Protein AF-A0A4E0R3D8-F1 (afdb_monomer)

Secondary structure (DSSP, 8-state):
-------------EEEEEEEE-EE--EEEEEEEETTEEEEEEEE-TT---EEEEEEEESS--GGGEEEEEEETTTTT-GGGEEEEEEEETTTTEEEEEEEESS----GGGSEEEEEEEEETTEEEEEEEEEEEEEEEESS-EEEEEE-TT--EEEE--EEEESPP-SPPEEEETTEEEEE-TTSBEE-TT-S-GGGEEEE-SSSTT-EEEESS--GGG-EEEEEEEEETTEEEEEEEEEEE--GGGGHHHHHHHHHHHHHHHHHHHHS-------S-----PPP-

Foldseek 3Di:
DDDPDDPPPPPFPFPAFPDKDAWEFDWDWDWDDDPHDIFIATDTDFVDWTKIKTKTATDDDPVVQKDKDKDFQCCVVCVVQWDKDWDDDPVRRMIMMMIIRNGDDQDQSVWFKMWIFIGGNNDGDDIDIYTYWYFKGFPAQEAEAEAAFQQKDKDFRRIRGPPAFDDDWWKDWQNFTFDADPVQQTDGPPDPPSRQWGQCDDPHHRGMIMGGGDDQVSQTKMKIKTHDPVGIGMGIYGYGYDHPVVVCVVVVVVVVVVVVVVCCVVVPPPPPDDDDDDDDDDDDD

Nearest PDB structures (foldseek):
  2wv3-assembly1_A  TM=6.247E-01  e=3.001E-09  Rattus norvegicus
  2ill-assembly1_A  TM=6.589E-01  e=1.155E-07  Homo sapiens
  1fhg-assembly1_A  TM=8.495E-01  e=1.124E-05  Meleagris gallopavo
  6ikm-assembly10_j  TM=3.845E-01  e=1.289E-07  Homo sapiens
  5vl3-assembly3_S  TM=4.555E-01  e=2.877E-06  Homo sapiens

Organism: Fasciola hepatica (NCBI:txid6192)

Solvent-accessible surface area (backbone atoms only — not comparable to full-atom values): 16394 Å² total; per-residue (Å²): 132,87,78,81,78,74,79,81,78,76,78,75,64,72,76,47,76,69,45,74,38,57,26,63,53,55,65,46,74,46,79,51,72,55,93,93,44,80,39,57,44,56,43,63,35,65,88,49,57,43,46,31,40,43,27,36,37,38,81,77,73,63,65,95,44,52,49,78,46,78,47,44,56,42,43,86,83,46,51,87,53,43,49,74,54,74,50,78,39,77,89,79,29,29,42,38,35,40,47,27,36,66,53,59,68,101,46,64,56,68,40,37,60,33,35,45,29,39,27,49,80,89,36,80,75,48,74,43,81,39,40,38,32,30,43,36,27,46,81,67,40,68,46,81,44,81,45,39,59,66,39,72,48,79,47,71,60,50,69,36,49,24,69,71,58,56,76,60,39,44,41,25,49,72,84,41,62,47,47,66,50,99,88,31,38,27,35,47,95,94,57,83,78,35,89,38,26,33,44,40,65,82,88,46,55,44,26,24,45,34,31,51,61,34,46,62,88,62,46,39,42,39,33,39,38,42,38,34,98,72,37,58,30,48,27,41,35,39,39,43,43,45,61,72,64,69,72,46,54,64,55,51,52,54,50,52,51,52,52,51,53,53,48,48,64,73,70,46,80,92,81,84,88,88,89,86,86,92,78,92,81,86,84,90,130

Sequence (285 aa):
MPHPQKPKLIKLHILSVANKSDSVVELNHHNAFIAKLQIRIGAPRKRTTPTMTCAFKMEKPKWNKVSVRWRGGIYSKRPKLYSTWSRIDKAAGIMHSALTLNTPVLVRDVYGKYHCDLIIDREVRISGEVHLFIPPVLAQPRMDMYRSPGESLEYLCEVIAHPPPIPPIKWARDRQRLEVNASGYAYVAGLKGNDRMRIDTLKWTNDRLKIVPLYDDDDATYSCFAQSSLGNATGAMNLRVKPKIITIIPIAGLVFELIGLMMCIYWGPRKVSSSNKSESRKPRI

Structure (mmCIF, N/CA/C/O backbone):
data_AF-A0A4E0R3D8-F1
#
_entry.id   AF-A0A4E0R3D8-F1
#
loop_
_atom_site.group_PDB
_atom_site.id
_atom_site.type_symbol
_atom_site.label_atom_id
_atom_site.label_alt_id
_atom_site.label_comp_id
_atom_site.label_asym_id
_atom_site.label_entity_id
_atom_site.label_seq_id
_atom_site.pdbx_PDB_ins_code
_atom_site.Cartn_x
_atom_site.Cartn_y
_atom_site.Cartn_z
_atom_site.occupancy
_atom_site.B_iso_or_equiv
_atom_site.auth_seq_id
_atom_site.auth_comp_id
_atom_site.auth_asym_id
_atom_site.auth_atom_id
_atom_site.pdbx_PDB_model_num
ATOM 1 N N . MET A 1 1 ? -52.389 -23.685 43.077 1.00 41.56 1 MET A N 1
ATOM 2 C CA . MET A 1 1 ? -51.537 -23.777 41.870 1.00 41.56 1 MET A CA 1
ATOM 3 C C . MET A 1 1 ? -50.695 -22.510 41.782 1.00 41.56 1 MET A C 1
ATOM 5 O O . MET A 1 1 ? -51.288 -21.437 41.797 1.00 41.56 1 MET A O 1
ATOM 9 N N . PRO A 1 2 ? -49.355 -22.586 41.778 1.00 37.81 2 PRO A N 1
ATOM 10 C CA . PRO A 1 2 ? -48.519 -21.397 41.693 1.00 37.81 2 PRO A CA 1
ATOM 11 C C . PRO A 1 2 ? -48.539 -20.844 40.265 1.00 37.81 2 PRO A C 1
ATOM 13 O O . PRO A 1 2 ? -48.301 -21.563 39.298 1.00 37.81 2 PRO A O 1
ATOM 16 N N . HIS A 1 3 ? -48.847 -19.556 40.147 1.00 36.72 3 HIS A N 1
ATOM 17 C CA . HIS A 1 3 ? -48.796 -18.810 38.896 1.00 36.72 3 HIS A CA 1
ATOM 18 C C . HIS A 1 3 ? -47.350 -18.779 38.363 1.00 36.72 3 HIS A C 1
ATOM 20 O O . HIS A 1 3 ? -46.446 -18.412 39.120 1.00 36.72 3 HIS A O 1
ATOM 26 N N . PRO A 1 4 ? -47.093 -19.115 37.086 1.00 39.78 4 PRO A N 1
ATOM 27 C CA . PRO A 1 4 ? -45.760 -18.981 36.518 1.00 39.78 4 PRO A CA 1
ATOM 28 C C . PRO A 1 4 ? -45.420 -17.491 36.405 1.00 39.78 4 PRO A C 1
ATOM 30 O O . PRO A 1 4 ? -46.031 -16.746 35.636 1.00 39.78 4 PRO A O 1
ATOM 33 N N . GLN A 1 5 ? -44.445 -17.042 37.198 1.00 43.38 5 GLN A N 1
ATOM 34 C CA . GLN A 1 5 ? -43.880 -15.703 37.070 1.00 43.38 5 GLN A CA 1
ATOM 35 C C . GLN A 1 5 ? -43.281 -15.563 35.669 1.00 43.38 5 GLN A C 1
ATOM 37 O O . GLN A 1 5 ? -42.284 -16.205 35.335 1.00 43.38 5 GLN A O 1
ATOM 42 N N . LYS A 1 6 ? -43.898 -14.712 34.839 1.00 39.25 6 LYS A N 1
ATOM 43 C CA . LYS A 1 6 ? -43.336 -14.317 33.546 1.00 39.25 6 LYS A CA 1
ATOM 44 C C . LYS A 1 6 ? -41.915 -13.781 33.774 1.00 39.25 6 LYS A C 1
ATOM 46 O O . LYS A 1 6 ? -41.740 -12.915 34.638 1.00 39.25 6 LYS A O 1
ATOM 51 N N . PRO A 1 7 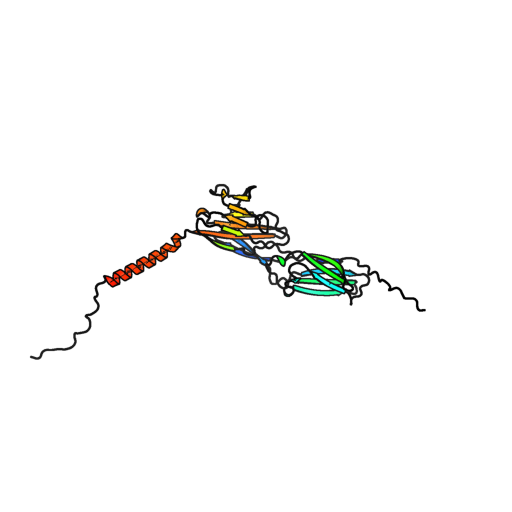? -40.906 -14.244 33.016 1.00 37.84 7 PRO A N 1
ATOM 52 C CA . PRO A 1 7 ? -39.560 -13.711 33.138 1.00 37.84 7 PRO A CA 1
ATOM 53 C C . PRO A 1 7 ? -39.603 -12.210 32.842 1.00 37.84 7 PRO A C 1
ATOM 55 O O . PRO A 1 7 ? -40.020 -11.788 31.763 1.00 37.84 7 PRO A O 1
ATOM 58 N N . LYS A 1 8 ? -39.198 -11.392 33.823 1.00 37.62 8 LYS A N 1
ATOM 59 C CA . LYS A 1 8 ? -38.993 -9.952 33.636 1.00 37.62 8 LYS A CA 1
ATOM 60 C C . LYS A 1 8 ? -37.938 -9.773 32.547 1.00 37.62 8 LYS A C 1
ATOM 62 O O . LYS A 1 8 ? -36.741 -9.900 32.804 1.00 37.62 8 LYS A O 1
ATOM 67 N N . LEU A 1 9 ? -38.393 -9.489 31.331 1.00 37.88 9 LEU A N 1
ATOM 68 C CA . LEU A 1 9 ? -37.548 -9.103 30.214 1.00 37.88 9 LEU A CA 1
ATOM 69 C C . LEU A 1 9 ? -36.970 -7.722 30.546 1.00 37.88 9 LEU A C 1
ATOM 71 O O . LEU A 1 9 ? -37.601 -6.692 30.314 1.00 37.88 9 LEU A O 1
ATOM 75 N N . ILE A 1 10 ? -35.793 -7.697 31.173 1.00 40.72 10 ILE A N 1
ATOM 76 C CA . ILE A 1 10 ? -35.045 -6.461 31.400 1.00 40.72 10 ILE A CA 1
ATOM 77 C C . ILE A 1 10 ? -34.607 -5.982 30.015 1.00 40.72 10 ILE A C 1
ATOM 79 O O .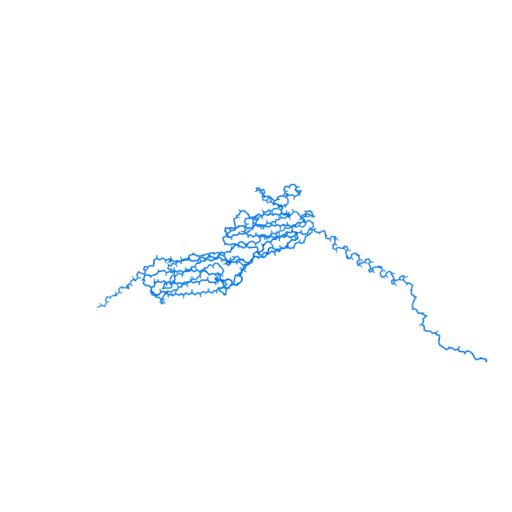 ILE A 1 10 ? -33.603 -6.451 29.481 1.00 40.72 10 ILE A O 1
ATOM 83 N N . LYS A 1 11 ? -35.391 -5.082 29.410 1.00 40.69 11 LYS A N 1
ATOM 84 C CA . LYS A 1 11 ? -34.982 -4.319 28.229 1.00 40.69 11 LYS A CA 1
ATOM 85 C C . LYS A 1 11 ? -33.768 -3.487 28.635 1.00 40.69 11 LYS A C 1
ATOM 87 O O . LYS A 1 11 ? -33.899 -2.449 29.276 1.00 40.69 11 LYS A O 1
ATOM 92 N N . LEU A 1 12 ? -32.576 -3.997 28.339 1.00 50.22 12 LEU A N 1
ATOM 93 C CA . LEU A 1 12 ? -31.345 -3.234 28.465 1.00 50.22 12 LEU A CA 1
ATOM 94 C C . LEU A 1 12 ? -31.415 -2.134 27.398 1.00 50.22 12 LEU A C 1
ATOM 96 O O . LEU A 1 12 ? -31.319 -2.427 26.208 1.00 50.22 12 LEU A O 1
ATOM 100 N N . HIS A 1 13 ? -31.649 -0.891 27.807 1.00 52.97 13 HIS A N 1
ATOM 101 C CA . HIS A 1 13 ? -31.545 0.257 26.915 1.00 52.97 13 HIS A CA 1
ATOM 102 C C . HIS A 1 13 ? -30.055 0.494 26.648 1.00 52.97 13 HIS A C 1
ATOM 104 O O . HIS A 1 13 ? -29.286 0.870 27.536 1.00 52.97 13 HIS A O 1
ATOM 110 N N . ILE A 1 14 ? -29.620 0.141 25.440 1.00 56.59 14 ILE A N 1
ATOM 111 C CA . ILE A 1 14 ? -28.245 0.332 24.988 1.00 56.59 14 ILE A CA 1
ATOM 112 C C . ILE A 1 14 ? -28.226 1.652 24.232 1.00 56.59 14 ILE A C 1
ATOM 114 O O . ILE A 1 14 ? -28.947 1.799 23.250 1.00 56.59 14 ILE A O 1
ATOM 118 N N . LEU A 1 15 ? -27.457 2.619 24.728 1.00 57.56 15 LEU A N 1
ATOM 119 C CA . LEU A 1 15 ? -27.558 3.997 24.258 1.00 57.56 15 LEU A CA 1
ATOM 120 C C . LEU A 1 15 ? -26.810 4.224 22.941 1.00 57.56 15 LEU A C 1
ATOM 122 O O . LEU A 1 15 ? -27.398 4.787 22.026 1.00 57.56 15 LEU A O 1
ATOM 126 N N . SER A 1 16 ? -25.543 3.797 22.825 1.00 63.72 16 SER A N 1
ATOM 127 C CA . SER A 1 16 ? -24.729 3.978 21.605 1.00 63.72 16 SER A CA 1
ATOM 128 C C . SER A 1 16 ? -23.272 3.514 21.781 1.00 63.72 16 SER A C 1
ATOM 130 O O . SER A 1 16 ? -22.804 3.241 22.893 1.00 63.72 16 SER A O 1
ATOM 132 N N . VAL A 1 17 ? -22.518 3.478 20.671 1.00 74.56 17 VAL A N 1
ATOM 133 C CA . VAL A 1 17 ? -21.052 3.632 20.703 1.00 74.56 17 VAL A CA 1
ATOM 134 C C . VAL A 1 17 ? -20.761 5.068 21.145 1.00 74.56 17 VAL A C 1
ATOM 136 O O . VAL A 1 17 ? -21.077 6.010 20.427 1.00 74.56 17 VAL A O 1
ATOM 139 N N . ALA A 1 18 ? -20.205 5.233 22.343 1.00 73.44 18 ALA A N 1
ATOM 140 C CA . ALA A 1 18 ? -20.005 6.536 22.971 1.00 73.44 18 ALA A CA 1
ATOM 141 C C . ALA A 1 18 ? -18.822 7.299 22.371 1.00 73.44 18 ALA A C 1
ATOM 143 O O . ALA A 1 18 ? -18.883 8.513 22.210 1.00 73.44 18 ALA A O 1
ATOM 144 N N . ASN A 1 19 ? -17.739 6.589 22.057 1.00 85.12 19 ASN A N 1
ATOM 145 C CA . ASN A 1 19 ? -16.581 7.155 21.378 1.00 85.12 19 ASN A CA 1
ATOM 146 C C . ASN A 1 19 ? -15.838 6.052 20.621 1.00 85.12 19 ASN A C 1
ATOM 148 O O . ASN A 1 19 ? -15.848 4.886 21.030 1.00 85.12 19 ASN A O 1
ATOM 152 N N . LYS A 1 20 ? -15.185 6.428 19.529 1.00 90.69 20 LYS A N 1
ATOM 153 C CA . LYS A 1 20 ? -14.329 5.561 18.735 1.00 90.69 20 LYS A CA 1
ATOM 154 C C . LYS A 1 20 ? -13.112 6.350 18.273 1.00 90.69 20 LYS A C 1
ATOM 156 O O . LYS A 1 20 ? -13.247 7.505 17.877 1.00 90.69 20 LYS A O 1
ATOM 161 N N . SER A 1 21 ? -11.944 5.725 18.325 1.00 94.44 21 SER A N 1
ATOM 162 C CA . SER A 1 21 ? -10.702 6.330 17.850 1.00 94.44 21 SER A CA 1
ATOM 163 C C . SER A 1 21 ? -10.058 5.441 16.807 1.00 94.44 21 SER A C 1
ATOM 165 O O . SER A 1 21 ? -9.733 4.281 17.081 1.00 94.44 21 SER A O 1
ATOM 167 N N . ASP A 1 22 ? -9.817 6.033 15.646 1.00 94.75 22 ASP A N 1
ATOM 168 C CA . ASP A 1 22 ? -8.952 5.467 14.622 1.00 94.75 22 ASP A CA 1
ATOM 169 C C . ASP A 1 22 ? -7.478 5.640 15.014 1.00 94.75 22 ASP A C 1
ATOM 171 O O . ASP A 1 22 ? -7.142 6.364 15.959 1.00 94.75 22 ASP A O 1
ATOM 175 N N . SER A 1 23 ? -6.585 4.973 14.285 1.00 95.50 23 SER A N 1
ATOM 176 C CA . SER A 1 23 ? -5.143 5.120 14.477 1.00 95.50 23 SER A CA 1
ATOM 177 C C . SER A 1 23 ? -4.408 5.208 13.148 1.00 95.50 23 SER A C 1
ATOM 179 O O . SER A 1 23 ? -4.804 4.579 12.168 1.00 95.50 23 SER A O 1
ATOM 181 N N . VAL A 1 24 ? -3.317 5.972 13.120 1.00 95.50 24 VAL A N 1
ATOM 182 C CA . VAL A 1 24 ? -2.470 6.161 11.938 1.00 95.50 24 VAL A CA 1
ATOM 183 C C . VAL A 1 24 ? -1.063 5.680 12.261 1.00 95.50 24 VAL A C 1
ATOM 185 O O . VAL A 1 24 ? -0.505 6.012 13.305 1.00 95.50 24 VAL A O 1
ATOM 188 N N . VAL A 1 25 ? -0.478 4.891 11.364 1.00 95.50 25 VAL A N 1
ATOM 189 C CA . VAL A 1 25 ? 0.909 4.442 11.501 1.00 95.50 25 VAL A CA 1
ATOM 190 C C . VAL A 1 25 ? 1.872 5.557 11.122 1.00 95.50 25 VAL A C 1
ATOM 192 O O . VAL A 1 25 ? 1.842 6.069 10.004 1.00 95.50 25 VAL A O 1
ATOM 195 N N . GLU A 1 26 ? 2.774 5.881 12.044 1.00 94.19 26 GLU A N 1
ATOM 196 C CA . GLU A 1 26 ? 3.860 6.820 11.792 1.00 94.19 26 GLU A CA 1
ATOM 197 C C . GLU A 1 26 ? 4.950 6.198 10.916 1.00 94.19 26 GLU A C 1
ATOM 199 O O . GLU A 1 26 ? 5.348 5.039 11.093 1.00 94.19 26 GLU A O 1
ATOM 204 N N . LEU A 1 27 ? 5.484 7.003 9.998 1.00 94.69 27 LEU A N 1
ATOM 205 C CA . LEU A 1 27 ? 6.568 6.610 9.107 1.00 94.69 27 LEU A CA 1
ATOM 206 C C . LEU A 1 27 ? 7.844 7.389 9.429 1.00 94.69 27 LEU A C 1
ATOM 208 O O . LEU A 1 27 ? 7.852 8.620 9.476 1.00 94.69 27 LEU A O 1
ATOM 212 N N . ASN A 1 28 ? 8.953 6.666 9.552 1.00 94.19 28 ASN A N 1
ATOM 213 C CA . ASN A 1 28 ? 10.281 7.252 9.450 1.00 94.19 28 ASN A CA 1
ATOM 214 C C . ASN A 1 28 ? 10.663 7.354 7.978 1.00 94.19 28 ASN A C 1
ATOM 216 O O . ASN A 1 28 ? 10.402 6.438 7.198 1.00 94.19 28 ASN A O 1
ATOM 220 N N . HIS A 1 29 ? 11.332 8.441 7.613 1.00 93.31 29 HIS A N 1
ATOM 221 C CA . HIS A 1 29 ? 11.773 8.657 6.246 1.00 93.31 29 HIS A CA 1
ATOM 222 C C . HIS A 1 29 ? 13.287 8.723 6.177 1.00 93.31 29 HIS A C 1
ATOM 224 O O . HIS A 1 29 ? 13.923 9.347 7.024 1.00 93.31 29 HIS A O 1
ATOM 230 N N . HIS A 1 30 ? 13.848 8.125 5.138 1.00 92.38 30 HIS A N 1
ATOM 231 C CA . HIS A 1 30 ? 15.257 8.265 4.813 1.00 92.38 30 HIS A CA 1
ATOM 232 C C . HIS A 1 30 ? 15.423 8.476 3.313 1.00 92.38 30 HIS A C 1
ATOM 234 O O . HIS A 1 30 ? 14.639 7.989 2.494 1.00 92.38 30 HIS A O 1
ATOM 240 N N . ASN A 1 31 ? 16.450 9.234 2.959 1.00 93.06 31 ASN A N 1
ATOM 241 C CA . ASN A 1 31 ? 16.833 9.429 1.574 1.00 93.06 31 ASN A CA 1
ATOM 242 C C . ASN A 1 31 ? 17.715 8.271 1.143 1.00 93.06 31 ASN A C 1
ATOM 244 O O . ASN A 1 31 ? 18.531 7.797 1.930 1.00 93.06 31 ASN A O 1
ATOM 248 N N . ALA A 1 32 ? 17.601 7.860 -0.112 1.00 90.31 32 ALA A N 1
ATOM 249 C CA . ALA A 1 32 ? 18.748 7.282 -0.801 1.00 90.31 32 ALA A CA 1
ATOM 250 C C . ALA A 1 32 ? 18.518 7.217 -2.312 1.00 90.31 32 ALA A C 1
ATOM 252 O O . ALA A 1 32 ? 17.514 7.713 -2.827 1.00 90.31 32 ALA A O 1
ATOM 253 N N . PHE A 1 33 ? 19.481 6.626 -3.002 1.00 89.56 33 PHE A N 1
ATOM 254 C CA . PHE A 1 33 ? 19.674 6.791 -4.426 1.00 89.56 33 PHE A CA 1
ATOM 255 C C . PHE A 1 33 ? 19.419 5.493 -5.181 1.00 89.56 33 PHE A C 1
ATOM 257 O O . PHE A 1 33 ? 19.718 4.406 -4.688 1.00 89.56 33 PHE A O 1
ATOM 264 N N . ILE A 1 34 ? 18.867 5.632 -6.381 1.00 88.50 34 ILE A N 1
ATOM 265 C CA . ILE A 1 34 ? 18.847 4.596 -7.411 1.00 88.50 34 ILE A CA 1
ATOM 266 C C . ILE A 1 34 ? 19.370 5.232 -8.684 1.00 88.50 34 ILE A C 1
ATOM 268 O O . ILE A 1 34 ? 18.800 6.219 -9.154 1.00 88.50 34 ILE A O 1
ATOM 272 N N . ALA A 1 35 ? 20.458 4.685 -9.225 1.00 86.56 35 ALA A N 1
ATOM 273 C CA . ALA A 1 35 ? 21.221 5.327 -10.288 1.00 86.56 35 ALA A CA 1
ATOM 274 C C . ALA A 1 35 ? 21.482 6.813 -9.951 1.00 86.56 35 ALA A C 1
ATOM 276 O O . ALA A 1 35 ? 22.196 7.113 -8.998 1.00 86.56 35 ALA A O 1
ATOM 277 N N . LYS A 1 36 ? 20.873 7.746 -10.694 1.00 83.44 36 LYS A N 1
ATOM 278 C CA . LYS A 1 36 ? 21.010 9.202 -10.491 1.00 83.44 36 LYS A CA 1
ATOM 279 C C . LYS A 1 36 ? 19.799 9.842 -9.795 1.00 83.44 36 LYS A C 1
ATOM 281 O O . LYS A 1 36 ? 19.715 11.067 -9.711 1.00 83.44 36 LYS A O 1
ATOM 286 N N . LEU A 1 37 ? 18.821 9.060 -9.345 1.00 87.50 37 LEU A N 1
ATOM 287 C CA . LEU A 1 37 ? 17.590 9.557 -8.734 1.00 87.50 37 LEU A CA 1
ATOM 288 C C . LEU A 1 37 ? 17.635 9.425 -7.210 1.00 87.50 37 LEU A C 1
ATOM 290 O O . LEU A 1 37 ? 17.796 8.328 -6.681 1.00 87.50 37 LEU A O 1
ATOM 294 N N . GLN A 1 38 ? 17.436 10.539 -6.507 1.00 90.62 38 GLN A N 1
ATOM 295 C CA . GLN A 1 38 ? 17.219 10.544 -5.064 1.00 90.62 38 GLN A CA 1
ATOM 296 C C . GLN A 1 38 ? 15.734 10.330 -4.771 1.00 90.62 38 GLN A C 1
ATOM 298 O O . GLN A 1 38 ? 14.889 11.080 -5.257 1.00 90.62 38 GLN A O 1
ATOM 303 N N . ILE A 1 39 ? 15.417 9.329 -3.953 1.00 90.75 39 ILE A N 1
ATOM 304 C CA . ILE A 1 39 ? 14.051 9.044 -3.505 1.00 90.75 39 ILE A CA 1
ATOM 305 C C . ILE A 1 39 ? 13.971 9.043 -1.978 1.00 90.75 39 ILE A C 1
ATOM 307 O O . ILE A 1 39 ? 14.931 8.685 -1.284 1.00 90.75 39 ILE A O 1
ATOM 311 N N . ARG A 1 40 ? 12.799 9.419 -1.460 1.00 92.25 40 ARG A N 1
ATOM 312 C CA . ARG A 1 40 ? 12.479 9.404 -0.030 1.00 92.25 40 ARG A CA 1
ATOM 313 C C . ARG A 1 40 ? 11.669 8.151 0.289 1.00 92.25 40 ARG A C 1
ATOM 315 O O . ARG A 1 40 ? 10.541 8.011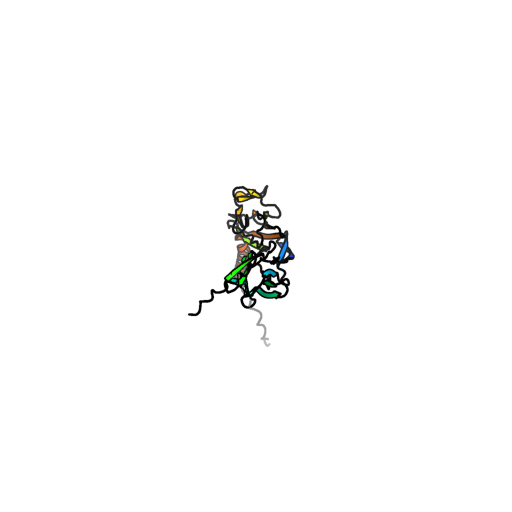 -0.174 1.00 92.25 40 ARG A O 1
ATOM 322 N N . ILE A 1 41 ? 12.246 7.251 1.078 1.00 92.25 41 ILE A N 1
ATOM 323 C CA . ILE A 1 41 ? 11.622 5.978 1.446 1.00 92.25 41 ILE A CA 1
ATOM 324 C C . ILE A 1 41 ? 11.011 6.099 2.835 1.00 92.25 41 ILE A C 1
ATOM 326 O O . ILE A 1 41 ? 11.713 6.407 3.800 1.00 92.25 41 ILE A O 1
ATOM 330 N N . GLY A 1 42 ? 9.709 5.831 2.921 1.00 92.75 42 GLY A N 1
ATOM 331 C CA . GLY A 1 42 ? 8.989 5.670 4.178 1.00 92.75 42 GLY A CA 1
ATOM 332 C C . GLY A 1 42 ? 9.083 4.235 4.693 1.00 92.75 42 GLY A C 1
ATOM 333 O O . GLY A 1 42 ? 8.945 3.284 3.927 1.00 92.75 42 GLY A O 1
ATOM 334 N N . ALA A 1 43 ? 9.299 4.073 5.994 1.00 92.88 43 ALA A N 1
ATOM 335 C CA . ALA A 1 43 ? 9.200 2.792 6.682 1.00 92.88 43 ALA A CA 1
ATOM 336 C C . ALA A 1 43 ? 8.432 2.971 8.000 1.00 92.88 43 ALA A C 1
ATOM 338 O O . ALA A 1 43 ? 8.658 3.969 8.692 1.00 92.88 43 ALA A O 1
ATOM 339 N N . PRO A 1 44 ? 7.558 2.024 8.388 1.00 93.56 44 PRO A N 1
ATOM 340 C CA . PRO A 1 44 ? 6.829 2.118 9.645 1.00 93.56 44 PRO A CA 1
ATOM 341 C C . PRO A 1 44 ? 7.756 2.249 10.854 1.00 93.56 44 PRO A C 1
ATOM 343 O O . PRO A 1 44 ? 8.748 1.524 10.996 1.00 93.56 44 PRO A O 1
ATOM 346 N N . ARG A 1 45 ? 7.428 3.174 11.755 1.00 93.75 45 ARG A N 1
ATOM 347 C CA . ARG A 1 45 ? 8.206 3.419 12.968 1.00 93.75 45 ARG A CA 1
ATOM 348 C C . ARG A 1 45 ? 7.984 2.278 13.965 1.00 93.75 45 ARG A C 1
ATOM 350 O O . ARG A 1 45 ? 6.943 2.164 14.596 1.00 93.75 45 ARG A O 1
ATOM 357 N N . LYS A 1 46 ? 8.999 1.430 14.155 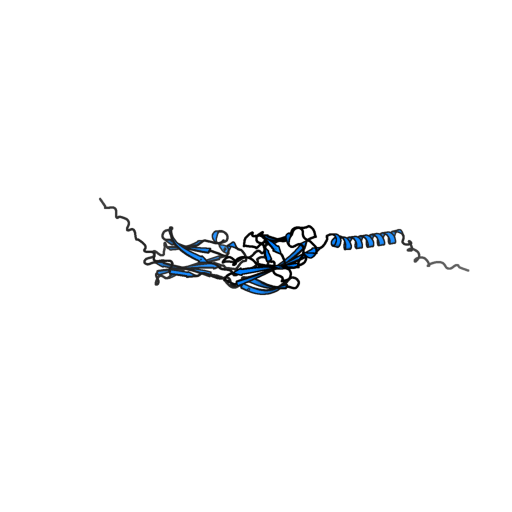1.00 87.69 46 LYS A N 1
ATOM 358 C CA . LYS A 1 46 ? 8.891 0.223 15.006 1.00 87.69 46 LYS A CA 1
ATOM 359 C C . LYS A 1 46 ? 8.601 0.498 16.488 1.00 87.69 46 LYS A C 1
ATOM 361 O O . LYS A 1 46 ? 8.128 -0.394 17.176 1.00 87.69 46 LYS A O 1
ATOM 366 N N . ARG A 1 47 ? 8.915 1.700 16.986 1.00 85.88 47 ARG A N 1
ATOM 367 C CA . ARG A 1 47 ? 8.704 2.085 18.395 1.00 85.88 47 ARG A CA 1
ATOM 368 C C . ARG A 1 47 ? 7.284 2.577 18.689 1.00 85.88 47 ARG A C 1
ATOM 370 O O . ARG A 1 47 ? 6.938 2.706 19.855 1.00 85.88 47 ARG A O 1
ATOM 377 N N . THR A 1 48 ? 6.488 2.877 17.665 1.00 88.44 48 THR A N 1
ATOM 378 C CA . THR A 1 48 ? 5.104 3.331 17.842 1.00 88.44 48 THR A CA 1
ATOM 379 C C . THR A 1 48 ? 4.152 2.152 17.740 1.00 88.44 48 THR A C 1
ATOM 381 O O . THR A 1 48 ? 4.252 1.359 16.802 1.00 88.44 48 THR A O 1
ATOM 384 N N . THR A 1 49 ? 3.216 2.064 18.679 1.00 92.88 49 THR A N 1
ATOM 385 C CA . THR A 1 49 ? 2.202 1.010 18.761 1.00 92.88 49 THR A CA 1
ATOM 386 C C . THR A 1 49 ? 0.823 1.597 18.451 1.00 92.88 49 THR A C 1
ATOM 388 O O . THR A 1 49 ? 0.116 2.064 19.352 1.00 92.88 49 THR A O 1
ATOM 391 N N . PRO A 1 50 ? 0.422 1.640 17.166 1.00 95.38 50 PRO A N 1
ATOM 392 C CA . PRO A 1 50 ? -0.839 2.256 16.789 1.00 95.38 50 PRO A CA 1
ATOM 393 C C . PRO A 1 50 ? -1.992 1.488 17.440 1.00 95.38 50 PRO A C 1
ATOM 395 O O . PRO A 1 50 ? -2.015 0.253 17.461 1.00 95.38 50 PRO A O 1
ATOM 398 N N . THR A 1 51 ? -2.914 2.241 18.030 1.00 96.75 51 THR A N 1
ATOM 399 C CA . THR A 1 51 ? -3.958 1.733 18.919 1.00 96.75 51 THR A CA 1
ATOM 400 C C . THR A 1 51 ? -5.299 2.316 18.517 1.00 96.75 51 THR A C 1
ATOM 402 O O . THR A 1 51 ? -5.480 3.531 18.549 1.00 96.75 51 THR A O 1
ATOM 405 N N . MET A 1 52 ? -6.236 1.444 18.161 1.00 97.19 52 MET A N 1
ATOM 406 C CA . MET A 1 52 ? -7.632 1.812 17.928 1.00 97.19 52 MET A CA 1
ATOM 407 C C . MET A 1 52 ? -8.433 1.567 19.202 1.00 97.19 52 MET A C 1
ATOM 409 O O . MET A 1 52 ? -8.165 0.599 19.922 1.00 97.19 52 MET A O 1
ATOM 413 N N . THR A 1 53 ? -9.429 2.405 19.476 1.00 97.19 53 THR A N 1
ATOM 414 C CA . THR A 1 53 ? -10.233 2.289 20.700 1.00 97.19 53 THR A CA 1
ATOM 415 C C . THR A 1 53 ? -11.725 2.404 20.432 1.00 97.19 53 THR A C 1
ATOM 417 O O . THR A 1 53 ? -12.162 3.080 19.501 1.00 97.19 53 THR A O 1
ATOM 420 N N . CYS A 1 54 ? -12.508 1.743 21.281 1.00 96.00 54 CYS A N 1
ATOM 421 C CA . CYS A 1 54 ? -13.957 1.862 21.329 1.00 96.00 54 CYS A CA 1
ATOM 422 C C . CYS A 1 54 ? -14.427 2.034 22.771 1.00 96.00 54 CYS A C 1
ATOM 424 O O . CYS A 1 54 ? -13.899 1.405 23.691 1.00 96.00 54 CYS A O 1
ATOM 426 N N . ALA A 1 55 ? -15.450 2.861 22.954 1.00 94.69 55 ALA A N 1
ATOM 427 C CA . ALA A 1 55 ? -16.132 3.070 24.219 1.00 94.69 55 ALA A CA 1
ATOM 428 C C . ALA A 1 55 ? -17.638 2.864 24.032 1.00 94.69 55 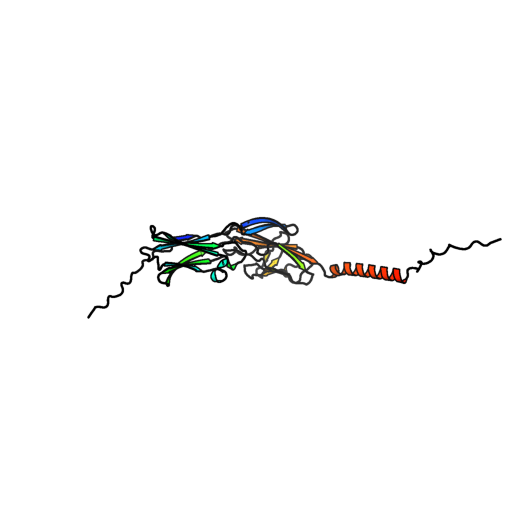ALA A C 1
ATOM 430 O O . ALA A 1 55 ? -18.242 3.444 23.130 1.00 94.69 55 ALA A O 1
ATOM 431 N N . PHE A 1 56 ? -18.254 2.063 24.897 1.00 92.44 56 PHE A N 1
ATOM 432 C CA . PHE A 1 56 ? -19.686 1.763 24.850 1.00 92.44 56 PHE A CA 1
ATOM 433 C C . PHE A 1 56 ? -20.364 2.240 26.127 1.00 92.44 56 PHE A C 1
ATOM 435 O O . PHE A 1 56 ? -19.972 1.810 27.213 1.00 92.44 56 PHE A O 1
ATOM 442 N N . LYS A 1 57 ? -21.384 3.094 26.002 1.00 90.75 57 LYS A N 1
ATOM 443 C CA . LYS A 1 57 ? -22.149 3.606 27.146 1.00 90.75 57 LYS A CA 1
ATOM 444 C C . LYS A 1 57 ? -23.408 2.771 27.363 1.00 90.75 57 LYS A C 1
ATOM 446 O O . LYS A 1 57 ? -24.143 2.476 26.420 1.00 90.75 57 LYS A O 1
ATOM 451 N N . MET A 1 58 ? -23.656 2.398 28.613 1.00 87.00 58 MET A N 1
ATOM 452 C CA . MET A 1 58 ? -24.767 1.535 29.013 1.00 87.00 58 MET A CA 1
ATOM 453 C C . MET A 1 58 ? -25.462 2.106 30.250 1.00 87.00 58 MET A C 1
ATOM 455 O O . MET A 1 58 ? -24.798 2.537 31.186 1.00 87.00 58 MET A O 1
ATOM 459 N N . GLU A 1 59 ? -26.796 2.070 30.286 1.00 79.69 59 GLU A N 1
ATOM 460 C CA . GLU A 1 59 ? -27.561 2.652 31.402 1.00 79.69 59 GLU A CA 1
ATOM 461 C C . GLU A 1 59 ? -27.600 1.755 32.646 1.00 79.69 59 GLU A C 1
ATOM 463 O O . GLU A 1 59 ? -27.567 2.254 33.766 1.00 79.69 59 GLU A O 1
ATOM 468 N N . LYS A 1 60 ? -27.689 0.425 32.470 1.00 76.62 60 LYS A N 1
ATOM 469 C CA . LYS A 1 60 ? -27.778 -0.562 33.572 1.00 76.62 60 LYS A CA 1
ATOM 470 C C . LYS A 1 60 ? -27.085 -1.895 33.238 1.00 76.62 60 LYS A C 1
ATOM 472 O O . LYS A 1 60 ? -27.742 -2.938 33.188 1.00 76.62 60 LYS A O 1
ATOM 477 N N . PRO A 1 61 ? -25.775 -1.901 32.951 1.00 73.81 61 PRO A N 1
ATOM 478 C CA . PRO A 1 61 ? -25.084 -3.105 32.500 1.00 73.81 61 PRO A CA 1
ATOM 479 C C . PRO A 1 61 ? -24.935 -4.159 33.605 1.00 73.81 61 PRO A C 1
ATOM 481 O O . PRO A 1 61 ? -24.477 -3.883 34.713 1.00 73.81 61 PRO A O 1
ATOM 484 N N . LYS A 1 62 ? -25.233 -5.417 33.266 1.00 86.06 62 LYS A N 1
ATOM 485 C CA . LYS A 1 62 ? -24.779 -6.580 34.042 1.00 86.06 62 LYS A CA 1
ATOM 486 C C . LYS A 1 62 ? -23.337 -6.892 33.650 1.00 86.06 62 LYS A C 1
ATOM 488 O O . LYS A 1 62 ? -23.103 -7.701 32.760 1.00 86.06 62 LYS A O 1
ATOM 493 N N . TRP A 1 63 ? -22.374 -6.228 34.285 1.00 87.38 63 TRP A N 1
ATOM 494 C CA . TRP A 1 63 ? -20.955 -6.268 33.901 1.00 87.38 63 TRP A CA 1
ATOM 495 C C . TRP A 1 63 ? -20.355 -7.675 33.743 1.00 87.38 63 TRP A C 1
ATOM 497 O O . TRP A 1 63 ? -19.525 -7.885 32.869 1.00 87.38 63 TRP A O 1
ATOM 507 N N . ASN A 1 64 ? -20.814 -8.656 34.524 1.00 87.75 64 ASN A N 1
ATOM 508 C CA . ASN A 1 64 ? -20.386 -10.058 34.424 1.00 87.75 64 ASN A CA 1
ATOM 509 C C . ASN A 1 64 ? -20.813 -10.768 33.123 1.00 87.75 64 ASN A C 1
ATOM 511 O O . ASN A 1 64 ? -20.346 -11.866 32.838 1.00 87.75 64 ASN A O 1
ATOM 515 N N . LYS A 1 65 ? -21.718 -10.163 32.354 1.00 88.25 65 LYS A N 1
ATOM 516 C CA . LYS A 1 65 ? -22.248 -10.668 31.082 1.00 88.25 65 LYS A CA 1
ATOM 517 C C . LYS A 1 65 ? -21.816 -9.813 29.890 1.00 88.25 65 LYS A C 1
ATOM 519 O O . LYS A 1 65 ? -22.280 -10.068 28.781 1.00 88.25 65 LYS A O 1
ATOM 524 N N . VAL A 1 66 ? -20.961 -8.812 30.116 1.00 90.62 66 VAL A N 1
ATOM 525 C CA . VAL A 1 66 ? -20.496 -7.869 29.095 1.00 90.62 66 VAL A CA 1
ATOM 526 C C . VAL A 1 66 ? -19.060 -8.192 28.699 1.00 90.62 66 VAL A C 1
ATOM 528 O O . VAL A 1 66 ? -18.189 -8.357 29.549 1.00 90.62 66 VAL A O 1
ATOM 531 N N . SER A 1 67 ? -18.796 -8.244 27.398 1.00 93.31 67 SER A N 1
ATOM 532 C CA . SER A 1 67 ? -17.440 -8.345 26.850 1.00 93.31 67 SER A CA 1
ATOM 533 C C . SER A 1 67 ? -17.346 -7.610 25.517 1.00 93.31 67 SER A C 1
ATOM 535 O O . SER A 1 67 ? -18.366 -7.295 24.905 1.00 93.31 67 SER A O 1
ATOM 537 N N . VAL A 1 68 ? -16.124 -7.323 25.071 1.00 94.88 68 VAL A N 1
ATOM 538 C CA . VAL A 1 68 ? -15.870 -6.734 23.752 1.00 94.88 68 VAL A CA 1
ATOM 539 C C . VAL A 1 68 ? -15.077 -7.724 22.914 1.00 94.88 68 VAL A C 1
ATOM 541 O O . VAL A 1 68 ? -14.127 -8.337 23.402 1.00 94.88 68 VAL A O 1
ATOM 544 N N . ARG A 1 69 ? -15.465 -7.879 21.648 1.00 95.38 69 ARG A N 1
ATOM 545 C CA . ARG A 1 69 ? -14.773 -8.724 20.674 1.00 95.38 69 ARG A CA 1
ATOM 546 C C . ARG A 1 69 ? -14.314 -7.891 19.488 1.00 95.38 69 ARG A C 1
ATOM 548 O O . ARG A 1 69 ? -15.115 -7.205 18.867 1.00 95.38 69 ARG A O 1
ATOM 555 N N . TRP A 1 70 ? -13.041 -8.015 19.139 1.00 96.44 70 TRP A N 1
ATOM 556 C CA . TRP A 1 70 ? -12.466 -7.367 17.965 1.00 96.44 70 TRP A CA 1
ATOM 557 C C . TRP A 1 70 ? -12.503 -8.277 16.734 1.00 96.44 70 TRP A C 1
ATOM 559 O O . TRP A 1 70 ? -12.338 -9.494 16.843 1.00 96.44 70 TRP A O 1
ATOM 569 N N . ARG A 1 71 ? -12.729 -7.688 15.556 1.00 95.38 71 ARG A N 1
ATOM 570 C CA . ARG A 1 71 ? -12.755 -8.362 14.244 1.00 95.38 71 ARG A CA 1
ATOM 571 C C . ARG A 1 71 ? -12.214 -7.434 13.153 1.00 95.38 71 ARG A C 1
ATOM 573 O O . ARG A 1 71 ? -12.214 -6.221 13.328 1.00 95.38 71 ARG A O 1
ATOM 580 N N . GLY A 1 72 ? -11.827 -7.990 12.007 1.00 93.56 72 GLY A N 1
ATOM 581 C CA . GLY A 1 72 ? -11.366 -7.224 10.840 1.00 93.56 72 GLY A CA 1
ATOM 582 C C . GLY A 1 72 ? -9.876 -7.388 10.542 1.00 93.56 72 GLY A C 1
ATOM 583 O O . GLY A 1 72 ? -9.139 -8.005 11.316 1.00 93.56 72 GLY A O 1
ATOM 584 N N . GLY A 1 73 ? -9.461 -6.883 9.378 1.00 89.38 73 GLY A N 1
ATOM 585 C CA . GLY A 1 73 ? -8.111 -7.067 8.837 1.00 89.38 73 GLY A CA 1
ATOM 586 C C . GLY A 1 73 ? -7.625 -8.521 8.908 1.00 89.38 73 GLY A C 1
ATOM 587 O O . GLY A 1 73 ? -8.382 -9.472 8.698 1.00 89.38 73 GLY A O 1
ATOM 588 N N . ILE A 1 74 ? -6.354 -8.699 9.271 1.00 93.69 74 ILE A N 1
ATOM 589 C CA . ILE A 1 74 ? -5.740 -10.013 9.502 1.00 93.69 74 ILE A CA 1
ATOM 590 C C . ILE A 1 74 ? -5.826 -10.480 10.967 1.00 93.69 74 ILE A C 1
ATOM 592 O O . ILE A 1 74 ? -5.272 -11.529 11.301 1.00 93.69 74 ILE A O 1
ATOM 596 N N . TYR A 1 75 ? -6.530 -9.757 11.849 1.00 94.31 75 TYR A N 1
ATOM 597 C CA . TYR A 1 75 ? -6.561 -10.045 13.292 1.00 94.31 75 TYR A CA 1
ATOM 598 C C . TYR A 1 75 ? -6.963 -11.492 13.603 1.00 94.31 75 TYR A C 1
ATOM 600 O O . TYR A 1 75 ? -6.266 -12.173 14.349 1.00 94.31 75 TYR A O 1
ATOM 608 N N . SER A 1 76 ? -8.012 -12.012 12.957 1.00 92.50 76 SER A N 1
ATOM 609 C CA . SER A 1 76 ? -8.467 -13.395 13.165 1.00 92.50 76 SER A CA 1
ATOM 610 C C . SER A 1 76 ? -7.447 -14.450 12.718 1.00 92.50 76 SER A C 1
ATOM 612 O O . SER A 1 76 ? -7.391 -15.527 13.302 1.00 92.50 76 SER A O 1
ATOM 614 N N . LYS A 1 77 ? -6.628 -14.151 11.699 1.00 94.31 77 LYS A N 1
ATOM 615 C CA . LYS A 1 77 ? -5.597 -15.070 11.180 1.00 94.31 77 LYS A CA 1
ATOM 616 C C . LYS A 1 77 ? -4.272 -14.945 11.940 1.00 94.31 77 LYS A C 1
ATOM 618 O O . LYS A 1 77 ? -3.519 -15.911 12.020 1.00 94.31 77 LYS A O 1
ATOM 623 N N . ARG A 1 78 ? -3.953 -13.756 12.465 1.00 94.75 78 ARG A N 1
ATOM 624 C CA . ARG A 1 78 ? -2.690 -13.447 13.159 1.00 94.75 78 ARG A CA 1
ATOM 625 C C . ARG A 1 78 ? -2.921 -12.646 14.451 1.00 94.75 78 ARG A C 1
ATOM 627 O O . ARG A 1 78 ? -2.399 -11.538 14.579 1.00 94.75 78 ARG A O 1
ATOM 634 N N . PRO A 1 79 ? -3.626 -13.205 15.450 1.00 94.38 79 PRO A N 1
ATOM 635 C CA . PRO A 1 79 ? -3.971 -12.474 16.671 1.00 94.38 79 PRO A CA 1
ATOM 636 C C . PRO A 1 79 ? -2.739 -12.048 17.484 1.00 94.38 79 PRO A C 1
ATOM 638 O O . PRO A 1 79 ? -2.759 -10.999 18.114 1.00 94.38 79 PRO A O 1
ATOM 641 N N . LYS A 1 80 ? -1.630 -12.803 17.405 1.00 94.81 80 LYS A N 1
ATOM 642 C CA . LYS A 1 80 ? -0.366 -12.514 18.113 1.00 94.81 80 LYS A CA 1
ATOM 643 C C . LYS A 1 80 ? 0.320 -11.207 17.687 1.00 94.81 80 LYS A C 1
ATOM 645 O O . LYS A 1 80 ? 1.182 -10.716 18.408 1.00 94.81 80 LYS A O 1
ATOM 650 N N . LEU A 1 81 ? -0.033 -10.646 16.525 1.00 94.94 81 LEU A N 1
ATOM 651 C CA . LEU A 1 81 ? 0.475 -9.335 16.100 1.00 94.94 81 LEU A CA 1
ATOM 652 C C . LEU A 1 81 ? -0.103 -8.186 16.934 1.00 94.94 81 LEU A C 1
ATOM 654 O O . LEU A 1 81 ? 0.421 -7.073 16.886 1.00 94.94 81 LEU A O 1
ATOM 658 N N . TYR A 1 82 ? -1.164 -8.454 17.693 1.00 96.75 82 TYR A N 1
ATOM 659 C CA . TYR A 1 82 ? -1.928 -7.446 18.397 1.00 96.75 82 TYR A CA 1
ATOM 660 C C . TYR A 1 82 ? -1.994 -7.745 19.892 1.00 96.75 82 TYR A C 1
ATOM 662 O O . TYR A 1 82 ? -1.831 -8.882 20.338 1.00 96.75 82 TYR A O 1
ATOM 670 N N . SER A 1 83 ? -2.266 -6.708 20.666 1.00 96.81 83 SER A N 1
ATOM 671 C CA . SER A 1 83 ? -2.662 -6.794 22.065 1.00 96.81 83 SER A CA 1
ATOM 672 C C . SER A 1 83 ? -4.018 -6.120 22.239 1.00 96.81 83 SER A C 1
ATOM 674 O O . SER A 1 83 ? -4.352 -5.158 21.547 1.00 96.81 83 SER A O 1
ATOM 676 N N . THR A 1 84 ? -4.832 -6.661 23.141 1.00 96.94 84 THR A N 1
ATOM 677 C CA . THR A 1 84 ? -6.158 -6.120 23.442 1.00 96.94 84 THR A CA 1
ATOM 678 C C . THR A 1 84 ? -6.338 -5.978 24.932 1.00 96.94 84 THR A C 1
ATOM 680 O O . THR A 1 84 ? -5.949 -6.869 25.687 1.00 96.94 84 THR A O 1
ATOM 683 N N . TRP A 1 85 ? -7.022 -4.922 25.347 1.00 96.31 85 TRP A N 1
ATOM 684 C CA . TRP A 1 85 ? -7.499 -4.786 26.716 1.00 96.31 85 TRP A CA 1
ATOM 685 C C . TRP A 1 85 ? -8.935 -4.280 26.721 1.00 96.31 85 TRP A C 1
ATOM 687 O O . TRP A 1 85 ? -9.416 -3.691 25.751 1.00 96.31 85 TRP A O 1
ATOM 697 N N . SER A 1 86 ? -9.635 -4.542 27.820 1.00 95.19 86 SER A N 1
ATOM 698 C CA . SER A 1 86 ? -10.948 -3.962 28.081 1.00 95.19 86 SER A CA 1
ATOM 699 C C . SER A 1 86 ? -11.043 -3.540 29.539 1.00 95.19 86 SER A C 1
ATOM 701 O O . SER A 1 86 ? -10.589 -4.267 30.423 1.00 95.19 86 SER A O 1
ATOM 703 N N . ARG A 1 87 ? -11.612 -2.363 29.792 1.00 95.12 87 ARG A N 1
ATOM 704 C CA . ARG A 1 87 ? -11.750 -1.785 31.128 1.00 95.12 87 ARG A CA 1
ATOM 705 C C . ARG A 1 87 ? -13.146 -1.216 31.308 1.00 95.12 87 ARG A C 1
ATOM 707 O O . ARG A 1 87 ? -13.670 -0.535 30.434 1.00 95.12 87 ARG A O 1
ATOM 714 N N . ILE A 1 88 ? -13.714 -1.474 32.476 1.00 93.19 88 ILE A N 1
ATOM 715 C CA . ILE A 1 88 ? -15.029 -0.983 32.866 1.00 93.19 88 ILE A CA 1
ATOM 716 C C . ILE A 1 88 ? -14.855 0.261 33.734 1.00 93.19 88 ILE A C 1
ATOM 718 O O . ILE A 1 88 ? -14.201 0.197 34.777 1.00 93.19 88 ILE A O 1
ATOM 722 N N . ASP A 1 89 ? -15.489 1.356 33.333 1.00 92.50 89 ASP A N 1
ATOM 723 C CA . ASP A 1 89 ? -15.762 2.504 34.188 1.00 92.50 89 ASP A CA 1
ATOM 724 C C . ASP A 1 89 ? -17.196 2.387 34.724 1.00 92.50 89 ASP A C 1
ATOM 726 O O . ASP A 1 89 ? -18.182 2.642 34.025 1.00 92.50 89 ASP A O 1
ATOM 730 N N . LYS A 1 90 ? -17.312 1.952 35.983 1.00 89.38 90 LYS A N 1
ATOM 731 C CA . LYS A 1 90 ? -18.610 1.747 36.638 1.00 89.38 90 LYS A CA 1
ATOM 732 C C . LYS A 1 90 ? -19.328 3.062 36.938 1.00 89.38 90 LYS A C 1
ATOM 734 O O . LYS A 1 90 ? -20.554 3.059 36.931 1.00 89.38 90 LYS A O 1
ATOM 739 N N . ALA A 1 91 ? -18.590 4.138 37.210 1.00 88.50 91 ALA A N 1
ATOM 740 C CA . ALA A 1 91 ? -19.171 5.430 37.562 1.00 88.50 91 ALA A CA 1
ATOM 741 C C . ALA A 1 91 ? -19.780 6.099 36.326 1.00 88.50 91 ALA A C 1
ATOM 743 O O . ALA A 1 91 ? -20.902 6.596 36.380 1.00 88.50 91 ALA A O 1
ATOM 744 N N . ALA A 1 92 ? -19.077 6.033 35.192 1.00 87.94 92 ALA A N 1
ATOM 745 C CA . ALA A 1 92 ? -19.567 6.567 33.924 1.00 87.94 92 ALA A CA 1
ATOM 746 C C . ALA A 1 92 ? -20.541 5.623 33.190 1.00 87.94 92 ALA A C 1
ATOM 748 O O . ALA A 1 92 ? -21.221 6.043 32.250 1.00 87.94 92 ALA A O 1
ATOM 749 N N . GLY A 1 93 ? -20.596 4.344 33.577 1.00 88.75 93 GLY A N 1
ATOM 750 C CA . GLY A 1 93 ? -21.369 3.325 32.864 1.00 88.75 93 GLY A CA 1
ATOM 751 C C . GLY A 1 93 ? -20.772 2.982 31.495 1.00 88.75 93 GLY A C 1
ATOM 752 O O . GLY A 1 93 ? -21.514 2.694 30.554 1.00 88.75 93 GLY A O 1
ATOM 753 N N . ILE A 1 94 ? -19.441 3.044 31.359 1.00 91.25 94 ILE A N 1
ATOM 754 C CA . ILE A 1 94 ? -18.736 2.905 30.077 1.00 91.25 94 ILE A CA 1
ATOM 755 C C . ILE A 1 94 ? -17.827 1.672 30.073 1.00 91.25 94 ILE A C 1
ATOM 757 O O . ILE A 1 94 ? -17.068 1.425 31.007 1.00 91.25 94 ILE A O 1
ATOM 761 N N . MET A 1 95 ? -17.881 0.901 28.988 1.00 92.44 95 MET A N 1
ATOM 762 C CA . MET A 1 95 ? -16.912 -0.151 28.675 1.00 92.44 95 MET A CA 1
ATOM 763 C C . MET A 1 95 ? -15.917 0.370 27.639 1.00 92.44 95 MET A C 1
ATOM 765 O O . MET A 1 95 ? -16.297 0.610 26.494 1.00 92.44 95 MET A O 1
ATOM 769 N N . HIS A 1 96 ? -14.655 0.517 28.027 1.00 95.44 96 HIS A N 1
ATOM 770 C CA . HIS A 1 96 ? -13.553 0.852 27.131 1.00 95.44 96 HIS A CA 1
ATOM 771 C C . HIS A 1 96 ? -12.877 -0.417 26.625 1.00 95.44 96 HIS A C 1
ATOM 773 O O . HIS A 1 96 ? -12.666 -1.362 27.384 1.00 95.44 96 HIS A O 1
ATOM 779 N N . SER A 1 97 ? -12.482 -0.422 25.360 1.00 96.81 97 SER A N 1
ATOM 780 C CA . SER A 1 97 ? -11.649 -1.471 24.786 1.00 96.81 97 SER A CA 1
ATOM 781 C C . SER A 1 97 ? -10.683 -0.890 23.769 1.00 96.81 97 SER A C 1
ATOM 783 O O . SER A 1 97 ? -11.000 0.091 23.093 1.00 96.81 97 SER A O 1
ATOM 785 N N . ALA A 1 98 ? -9.518 -1.513 23.646 1.00 97.44 98 ALA A N 1
ATOM 786 C CA . ALA A 1 98 ? -8.525 -1.141 22.655 1.00 97.44 98 ALA A CA 1
ATOM 787 C C . ALA A 1 98 ? -7.936 -2.364 21.957 1.00 97.44 98 ALA A C 1
ATOM 789 O O . ALA A 1 98 ? -7.810 -3.436 22.558 1.00 97.44 98 ALA A O 1
ATOM 790 N N . LEU A 1 99 ? -7.538 -2.153 20.705 1.00 97.56 99 LEU A N 1
ATOM 791 C CA . LEU A 1 99 ? -6.757 -3.074 19.893 1.00 97.56 99 LEU A CA 1
ATOM 792 C C . LEU A 1 99 ? -5.491 -2.349 19.435 1.00 97.56 99 LEU A C 1
ATOM 794 O O . LEU A 1 99 ? -5.550 -1.383 18.670 1.00 97.56 99 LEU A O 1
ATOM 798 N N . THR A 1 100 ? -4.349 -2.830 19.906 1.00 97.00 100 THR A N 1
ATOM 799 C CA . THR A 1 100 ? -3.031 -2.255 19.645 1.00 97.00 100 THR A CA 1
ATOM 800 C C . THR A 1 100 ? -2.242 -3.179 18.732 1.00 97.00 100 THR A C 1
ATOM 802 O O . THR A 1 100 ? -2.112 -4.369 19.014 1.00 97.00 100 THR A O 1
ATOM 805 N N . LEU A 1 101 ? -1.687 -2.647 17.644 1.00 96.31 101 LEU A N 1
ATOM 806 C CA . LEU A 1 101 ? -0.717 -3.373 16.827 1.00 96.31 101 LEU A CA 1
ATOM 807 C C . LEU A 1 101 ? 0.652 -3.294 17.512 1.00 96.31 101 LEU A C 1
ATOM 809 O O . LEU A 1 101 ? 1.228 -2.214 17.644 1.00 96.31 101 LEU A O 1
ATOM 813 N N . ASN A 1 102 ? 1.178 -4.444 17.935 1.00 94.94 102 ASN A N 1
ATOM 814 C CA . ASN A 1 102 ? 2.397 -4.514 18.749 1.00 94.94 102 ASN A CA 1
ATOM 815 C C . ASN A 1 102 ? 3.630 -4.030 17.978 1.00 94.94 102 ASN A C 1
ATOM 817 O O . ASN A 1 102 ? 4.559 -3.464 18.547 1.00 94.94 102 ASN A O 1
ATOM 821 N N . THR A 1 103 ? 3.665 -4.280 16.670 1.00 93.06 103 THR A N 1
ATOM 822 C CA . THR A 1 103 ? 4.738 -3.810 15.794 1.00 93.06 103 THR A CA 1
ATOM 823 C C . THR A 1 103 ? 4.174 -3.552 14.401 1.00 93.06 103 THR A C 1
ATOM 825 O O . THR A 1 103 ? 3.626 -4.475 13.793 1.00 93.06 103 THR A O 1
ATOM 828 N N . PRO A 1 104 ? 4.303 -2.327 13.866 1.00 92.12 104 PRO A N 1
ATOM 829 C CA . PRO A 1 104 ? 3.920 -2.030 12.492 1.00 92.12 104 PRO A CA 1
ATOM 830 C C . PRO A 1 104 ? 4.690 -2.885 11.474 1.00 92.12 104 PRO A C 1
ATOM 832 O O . PRO A 1 104 ? 5.920 -2.951 11.517 1.00 92.12 104 PRO A O 1
ATOM 835 N N . VAL A 1 105 ? 3.972 -3.519 10.541 1.00 92.38 105 VAL A N 1
ATOM 836 C CA . VAL A 1 105 ? 4.541 -4.381 9.491 1.00 92.38 105 VAL A CA 1
ATOM 837 C C . VAL A 1 105 ? 3.964 -4.024 8.127 1.00 92.38 105 VAL A C 1
ATOM 839 O O . VAL A 1 105 ? 2.772 -3.771 8.003 1.00 92.38 105 VAL A O 1
ATOM 842 N N . LEU A 1 106 ? 4.788 -4.064 7.082 1.00 92.31 106 LEU A N 1
ATOM 843 C CA . LEU A 1 106 ? 4.367 -3.780 5.707 1.00 92.31 106 LEU A CA 1
ATOM 844 C C . LEU A 1 106 ? 3.624 -4.972 5.086 1.00 92.31 106 LEU A C 1
ATOM 846 O O . LEU A 1 106 ? 4.105 -5.626 4.167 1.00 92.31 106 LEU A O 1
ATOM 850 N N . VAL A 1 107 ? 2.431 -5.253 5.606 1.00 92.31 107 VAL A N 1
ATOM 851 C CA . VAL A 1 107 ? 1.500 -6.255 5.080 1.00 92.31 107 VAL A CA 1
ATOM 852 C C . VAL A 1 107 ? 0.163 -5.567 4.849 1.00 92.31 107 VAL A C 1
ATOM 854 O O . VAL A 1 107 ? -0.433 -5.058 5.792 1.00 92.31 107 VAL A O 1
ATOM 857 N N . ARG A 1 108 ? -0.317 -5.559 3.601 1.00 91.38 108 ARG A N 1
ATOM 858 C CA . ARG A 1 108 ? -1.540 -4.844 3.195 1.00 91.38 108 ARG A CA 1
ATOM 859 C C . ARG A 1 108 ? -2.729 -5.126 4.117 1.00 91.38 108 ARG A C 1
ATOM 861 O O . ARG A 1 108 ? -3.326 -4.188 4.625 1.00 91.38 108 ARG A O 1
ATOM 868 N N . ASP A 1 109 ? -2.999 -6.401 4.383 1.00 92.88 109 ASP A N 1
ATOM 869 C CA . ASP A 1 109 ? -4.185 -6.855 5.122 1.00 92.88 109 ASP A CA 1
ATOM 870 C C . ASP A 1 109 ? -4.162 -6.514 6.627 1.00 92.88 109 ASP A C 1
ATOM 872 O O . ASP A 1 109 ? -5.137 -6.761 7.340 1.00 92.88 109 ASP A O 1
ATOM 876 N N . VAL A 1 110 ? -3.053 -5.966 7.142 1.00 95.50 110 VAL A N 1
ATOM 877 C CA . VAL A 1 110 ? -2.988 -5.406 8.504 1.00 95.50 110 VAL A CA 1
ATOM 878 C C . VAL A 1 110 ? -3.730 -4.075 8.579 1.00 95.50 110 VAL A C 1
ATOM 880 O O . VAL A 1 110 ? -4.304 -3.756 9.618 1.00 95.50 110 VAL A O 1
ATOM 883 N N . TYR A 1 111 ? -3.747 -3.306 7.497 1.00 95.31 111 TYR A N 1
ATOM 884 C CA . TYR A 1 111 ? -4.333 -1.973 7.450 1.00 95.31 111 TYR A CA 1
ATOM 885 C C . TYR A 1 111 ? -5.747 -2.033 6.879 1.00 95.31 111 TYR A C 1
ATOM 887 O O . TYR A 1 111 ? -6.062 -2.910 6.075 1.00 95.31 111 TYR A O 1
ATOM 895 N N . GLY A 1 112 ? -6.614 -1.114 7.300 1.00 95.44 112 GLY A N 1
ATOM 896 C CA . GLY A 1 112 ? -8.001 -1.103 6.847 1.00 95.44 112 GLY A CA 1
ATOM 897 C C . GLY A 1 112 ? -9.015 -0.997 7.972 1.00 95.44 112 GLY A C 1
ATOM 898 O O . GLY A 1 112 ? -8.787 -0.344 8.989 1.00 95.44 112 GLY A O 1
ATOM 899 N N . LYS A 1 113 ? -10.175 -1.608 7.739 1.00 96.00 113 LYS A N 1
ATOM 900 C CA . LYS A 1 113 ? -11.352 -1.538 8.606 1.00 96.00 113 LYS A CA 1
ATOM 901 C C . LYS A 1 113 ? -11.324 -2.625 9.687 1.00 96.00 113 LYS A C 1
ATOM 903 O O . LYS A 1 113 ? -11.067 -3.797 9.398 1.00 96.00 113 LYS A O 1
ATOM 908 N N . TYR A 1 114 ? -11.663 -2.227 10.908 1.00 96.88 114 TYR A N 1
ATOM 909 C CA . TYR A 1 114 ? -11.828 -3.082 12.078 1.00 96.88 114 TYR A CA 1
ATOM 910 C C . TYR A 1 114 ? -13.163 -2.808 12.768 1.00 96.88 114 TYR A C 1
ATOM 912 O O . TYR A 1 114 ? -13.723 -1.716 12.680 1.00 96.88 114 TYR A O 1
ATOM 920 N N . HIS A 1 115 ? -13.655 -3.817 13.480 1.00 96.12 115 HIS A N 1
ATOM 921 C CA . HIS A 1 115 ? -14.889 -3.753 14.246 1.00 96.12 115 HIS A CA 1
ATOM 922 C C . HIS A 1 115 ? -14.655 -4.149 15.700 1.00 96.12 115 HIS A C 1
ATOM 924 O O . HIS A 1 115 ? -13.952 -5.123 15.983 1.00 96.12 115 HIS A O 1
ATOM 930 N N . CYS A 1 116 ? -15.292 -3.417 16.604 1.00 95.62 116 CYS A N 1
ATOM 931 C CA . CYS A 1 116 ? -15.381 -3.717 18.025 1.00 95.62 116 CYS A CA 1
ATOM 932 C C . CYS A 1 116 ? -16.844 -4.029 18.358 1.00 95.62 116 CYS A C 1
ATOM 934 O O . CYS A 1 116 ? -17.713 -3.159 18.327 1.00 95.62 116 CYS A O 1
ATOM 936 N N . ASP A 1 117 ? -17.132 -5.287 18.656 1.00 94.50 117 ASP A N 1
ATOM 937 C CA . ASP A 1 117 ? -18.478 -5.740 18.981 1.00 94.50 117 ASP A CA 1
ATOM 938 C C . ASP A 1 117 ? -18.664 -5.792 20.490 1.00 94.50 117 ASP A C 1
ATOM 940 O O . ASP A 1 117 ? -17.949 -6.517 21.187 1.00 94.50 117 ASP A O 1
ATOM 944 N N . LEU A 1 118 ? -19.665 -5.074 20.988 1.00 93.38 118 LEU A N 1
ATOM 945 C CA . LEU A 1 118 ? -20.152 -5.227 22.348 1.00 93.38 118 LEU A CA 1
ATOM 946 C C . LEU A 1 118 ? -21.058 -6.455 22.423 1.00 93.38 118 LEU A C 1
ATOM 948 O O . LEU A 1 118 ? -22.101 -6.525 21.766 1.00 93.38 118 LEU A O 1
ATOM 952 N N . ILE A 1 119 ? -20.669 -7.402 23.268 1.00 91.88 119 ILE A N 1
ATOM 953 C CA . ILE A 1 119 ? -21.393 -8.644 23.508 1.00 91.88 119 ILE A CA 1
ATOM 954 C C . ILE A 1 119 ? -22.038 -8.577 24.883 1.00 91.88 119 ILE A C 1
ATOM 956 O O . ILE A 1 119 ? -21.348 -8.359 25.882 1.00 91.88 119 ILE A O 1
ATOM 960 N N . ILE A 1 120 ? -23.346 -8.813 24.930 1.00 89.69 120 ILE A N 1
ATOM 961 C CA . ILE A 1 120 ? -24.128 -8.902 26.164 1.00 89.69 120 ILE A CA 1
ATOM 962 C C . ILE A 1 120 ? -24.913 -10.204 26.121 1.00 89.69 120 ILE A C 1
ATOM 964 O O . ILE A 1 120 ? -25.591 -10.479 25.135 1.00 89.69 120 ILE A O 1
ATOM 968 N N . ASP A 1 121 ? -24.808 -11.013 27.175 1.00 88.75 121 ASP A N 1
ATOM 969 C CA . ASP A 1 121 ? -25.502 -12.307 27.253 1.00 88.75 121 ASP A CA 1
ATOM 970 C C . ASP A 1 121 ? -25.188 -13.233 26.059 1.00 88.75 121 ASP A C 1
ATOM 972 O O . ASP A 1 121 ? -26.037 -13.978 25.587 1.00 88.75 121 ASP A O 1
ATOM 976 N N . ARG A 1 122 ? -23.926 -13.209 25.600 1.00 86.88 122 ARG A N 1
ATOM 977 C CA . ARG A 1 122 ? -23.391 -13.964 24.442 1.00 86.88 122 ARG A CA 1
ATOM 978 C C . ARG A 1 122 ? -23.893 -13.512 23.066 1.00 86.88 122 ARG A C 1
ATOM 980 O O . ARG A 1 122 ? -23.459 -14.078 22.066 1.00 86.88 122 ARG A O 1
ATOM 987 N N . GLU A 1 123 ? -24.695 -12.459 22.993 1.00 87.38 123 GLU A N 1
ATOM 988 C CA . GLU A 1 123 ? -25.177 -11.890 21.735 1.00 87.38 123 GLU A CA 1
ATOM 989 C C . GLU A 1 123 ? -24.472 -10.572 21.421 1.00 87.38 123 GLU A C 1
ATOM 991 O O . GLU A 1 123 ? -24.259 -9.740 22.307 1.00 87.38 123 GLU A O 1
ATOM 996 N N . VAL A 1 124 ? -24.124 -10.363 20.148 1.00 85.38 124 VAL A N 1
ATOM 997 C CA . VAL A 1 124 ? -23.642 -9.059 19.677 1.00 85.38 124 VAL A CA 1
ATOM 998 C C . VAL A 1 124 ? -24.810 -8.088 19.718 1.00 85.38 124 VAL A C 1
ATOM 1000 O O . VAL A 1 124 ? -25.844 -8.323 19.097 1.00 85.38 124 VAL A O 1
ATOM 1003 N N . ARG A 1 125 ? -24.644 -6.993 20.455 1.00 87.94 125 ARG A N 1
ATOM 1004 C CA . ARG A 1 125 ? -25.685 -5.974 20.593 1.00 87.94 125 ARG A CA 1
ATOM 1005 C C . ARG A 1 125 ? -25.401 -4.731 19.773 1.00 87.94 125 ARG A C 1
ATOM 1007 O O . ARG A 1 125 ? -26.316 -4.178 19.177 1.00 87.94 125 ARG A O 1
ATOM 1014 N N . ILE A 1 126 ? -24.146 -4.293 19.766 1.00 88.50 126 ILE A N 1
ATOM 1015 C CA . ILE A 1 126 ? -23.685 -3.105 19.046 1.00 88.50 126 ILE A CA 1
ATOM 1016 C C . ILE A 1 126 ? -22.310 -3.401 18.461 1.00 88.50 126 ILE A C 1
ATOM 1018 O O . ILE A 1 126 ? -21.497 -4.066 19.100 1.00 88.50 126 ILE A O 1
ATOM 1022 N N . SER A 1 127 ? -22.045 -2.877 17.267 1.00 91.44 127 SER A N 1
ATOM 1023 C CA . SER A 1 127 ? -20.730 -2.905 16.631 1.00 91.44 127 SER A CA 1
ATOM 1024 C C . SER A 1 127 ? -20.268 -1.478 16.349 1.00 91.44 127 SER A C 1
ATOM 1026 O O . SER A 1 127 ? -21.032 -0.671 15.820 1.00 91.44 127 SER A O 1
ATOM 1028 N N . GLY A 1 128 ? -19.034 -1.158 16.728 1.00 92.94 128 GLY A N 1
ATOM 1029 C CA . GLY A 1 128 ? -18.347 0.063 16.320 1.00 92.94 128 GLY A CA 1
ATOM 1030 C C . GLY A 1 128 ? -17.361 -0.233 15.198 1.00 92.94 128 GLY A C 1
ATOM 1031 O O . GLY A 1 128 ? -16.712 -1.274 15.202 1.00 92.94 128 GLY A O 1
ATOM 1032 N N . GLU A 1 129 ? -17.244 0.684 14.243 1.00 95.12 129 GLU A N 1
ATOM 1033 C CA . GLU A 1 129 ? -16.303 0.595 13.125 1.00 95.12 129 GLU A CA 1
ATOM 1034 C C . GLU A 1 129 ? -15.190 1.632 13.275 1.00 95.12 129 GLU A C 1
ATOM 1036 O O . GLU A 1 129 ? -15.483 2.827 13.399 1.00 95.12 129 GLU A O 1
ATOM 1041 N N . VAL A 1 130 ? -13.943 1.167 13.222 1.00 96.38 130 VAL A N 1
ATOM 1042 C CA . VAL A 1 130 ? -12.716 1.972 13.304 1.00 96.38 130 VAL A CA 1
ATOM 1043 C C . VAL A 1 130 ? -11.729 1.569 12.213 1.00 96.38 130 VAL A C 1
ATOM 1045 O O . VAL A 1 130 ? -11.834 0.493 11.615 1.00 96.38 130 VAL A O 1
ATOM 1048 N N . HIS A 1 131 ? -10.748 2.423 11.959 1.00 96.81 131 HIS A N 1
ATOM 1049 C CA . HIS A 1 131 ? -9.753 2.234 10.916 1.00 96.81 131 HIS A CA 1
ATOM 1050 C C . HIS A 1 131 ? -8.322 2.299 11.449 1.00 96.81 131 HIS A C 1
ATOM 1052 O O . HIS A 1 131 ? -7.958 3.165 12.247 1.00 96.81 131 HIS A O 1
ATOM 1058 N N . LEU A 1 132 ? -7.491 1.391 10.933 1.00 97.00 132 LEU A N 1
ATOM 1059 C CA . LEU A 1 132 ? -6.041 1.464 11.046 1.00 97.00 132 LEU A CA 1
ATOM 1060 C C . LEU A 1 132 ? -5.469 1.949 9.718 1.00 97.00 132 LEU A C 1
ATOM 1062 O O . LEU A 1 132 ? -5.453 1.218 8.722 1.00 97.00 132 LEU A O 1
ATOM 1066 N N . PHE A 1 133 ? -5.003 3.187 9.718 1.00 96.81 133 PHE A N 1
ATOM 1067 C CA . PHE A 1 133 ? -4.480 3.872 8.552 1.00 96.81 133 PHE A CA 1
ATOM 1068 C C . PHE A 1 133 ? -2.964 3.725 8.421 1.00 96.81 133 PHE A C 1
ATOM 1070 O O . PHE A 1 133 ? -2.235 3.654 9.413 1.00 96.81 133 PHE A O 1
ATOM 1077 N N . ILE A 1 134 ? -2.482 3.743 7.182 1.00 96.12 134 ILE A N 1
ATOM 1078 C CA . ILE A 1 134 ? -1.061 3.861 6.857 1.00 96.12 134 ILE A CA 1
ATOM 1079 C C . ILE A 1 134 ? -0.910 4.776 5.633 1.00 96.12 134 ILE A C 1
ATOM 1081 O O . ILE A 1 134 ? -1.582 4.540 4.621 1.00 96.12 134 ILE A O 1
ATOM 1085 N N . PRO A 1 135 ? -0.047 5.812 5.693 1.00 96.19 135 PRO A N 1
ATOM 1086 C CA . PRO A 1 135 ? 0.305 6.578 4.504 1.00 96.19 135 PRO A CA 1
ATOM 1087 C C . PRO A 1 135 ? 0.926 5.667 3.431 1.00 96.19 135 PRO A C 1
ATOM 1089 O O . PRO A 1 135 ? 1.423 4.594 3.767 1.00 96.19 135 PRO A O 1
ATOM 1092 N N . PRO A 1 136 ? 0.940 6.053 2.147 1.00 96.38 136 PRO A N 1
ATOM 1093 C CA . PRO A 1 136 ? 1.463 5.197 1.094 1.00 96.38 136 PRO A CA 1
ATOM 1094 C C . PRO A 1 136 ? 2.916 4.814 1.372 1.00 96.38 136 PRO A C 1
ATOM 1096 O O . PRO A 1 136 ? 3.732 5.663 1.716 1.00 96.38 136 PRO A O 1
ATOM 1099 N N . VAL A 1 137 ? 3.237 3.534 1.215 1.00 95.88 137 VAL A N 1
ATOM 1100 C CA . VAL A 1 137 ? 4.600 2.998 1.276 1.00 95.88 137 VAL A CA 1
ATOM 1101 C C . VAL A 1 137 ? 4.757 1.960 0.175 1.00 95.88 137 VAL A C 1
ATOM 1103 O O . VAL A 1 137 ? 3.844 1.178 -0.080 1.00 95.88 137 VAL A O 1
ATOM 1106 N N . LEU A 1 138 ? 5.914 1.935 -0.481 1.00 94.38 138 LEU A N 1
ATOM 1107 C CA . LEU A 1 138 ? 6.236 0.896 -1.454 1.00 94.38 138 LEU A CA 1
ATOM 1108 C C . LEU A 1 138 ? 6.822 -0.303 -0.717 1.00 94.38 138 LEU A C 1
ATOM 1110 O O . LEU A 1 138 ? 7.781 -0.147 0.037 1.00 94.38 138 LEU A O 1
ATOM 1114 N N . ALA A 1 139 ? 6.270 -1.494 -0.951 1.00 91.81 139 ALA A N 1
ATOM 1115 C CA . ALA A 1 139 ? 6.801 -2.734 -0.384 1.00 91.81 139 ALA A CA 1
ATOM 1116 C C . ALA A 1 139 ? 8.244 -2.980 -0.850 1.00 91.81 139 ALA A C 1
ATOM 1118 O O . ALA A 1 139 ? 9.088 -3.418 -0.072 1.00 91.81 139 ALA A O 1
ATOM 1119 N N . GLN A 1 140 ? 8.527 -2.636 -2.109 1.00 90.62 140 GLN A N 1
ATOM 1120 C CA . GLN A 1 140 ? 9.849 -2.706 -2.724 1.00 90.62 140 GLN A CA 1
ATOM 1121 C C . GLN A 1 140 ? 10.170 -1.338 -3.343 1.00 90.62 140 GLN A C 1
ATOM 1123 O O . GLN A 1 140 ? 9.886 -1.095 -4.513 1.00 90.62 140 GLN A O 1
ATOM 1128 N N . PRO A 1 141 ? 10.693 -0.385 -2.548 1.00 86.75 141 PRO A N 1
ATOM 1129 C CA . PRO A 1 141 ? 10.912 0.991 -2.997 1.00 86.75 141 PRO A CA 1
ATOM 1130 C C . PRO A 1 141 ? 12.101 1.128 -3.955 1.00 86.75 141 PRO A C 1
ATOM 1132 O O . PRO A 1 141 ? 12.229 2.160 -4.617 1.00 86.75 141 PRO A O 1
ATOM 1135 N N . ARG A 1 142 ? 12.981 0.119 -3.995 1.00 89.50 142 ARG A N 1
ATOM 1136 C CA . ARG A 1 142 ? 14.170 0.064 -4.843 1.00 89.50 142 ARG A CA 1
ATOM 1137 C C . ARG A 1 142 ? 14.323 -1.296 -5.487 1.00 89.50 142 ARG A C 1
ATOM 1139 O O . ARG A 1 142 ? 14.214 -2.298 -4.784 1.00 89.50 142 ARG A O 1
ATOM 1146 N N . MET A 1 143 ? 14.658 -1.314 -6.771 1.00 90.38 143 MET A N 1
ATOM 1147 C CA . MET A 1 143 ? 15.000 -2.541 -7.480 1.00 90.38 143 MET A CA 1
ATOM 1148 C C . MET A 1 143 ? 15.983 -2.256 -8.618 1.00 90.38 143 MET A C 1
ATOM 1150 O O . MET A 1 143 ? 15.768 -1.335 -9.401 1.00 90.38 143 MET A O 1
ATOM 1154 N N . ASP A 1 144 ? 17.039 -3.057 -8.731 1.00 92.38 144 ASP A N 1
ATOM 1155 C CA . ASP A 1 144 ? 17.870 -3.117 -9.933 1.00 92.38 144 ASP A CA 1
ATOM 1156 C C . ASP A 1 144 ? 17.428 -4.327 -10.759 1.00 92.38 144 ASP A C 1
ATOM 1158 O O . ASP A 1 144 ? 17.315 -5.439 -10.236 1.00 92.38 144 ASP A O 1
ATOM 1162 N N . MET A 1 145 ? 17.148 -4.118 -12.043 1.00 92.81 145 MET A N 1
ATOM 1163 C CA . MET A 1 145 ? 16.713 -5.176 -12.951 1.00 92.81 145 MET A CA 1
ATOM 1164 C C . MET A 1 145 ? 17.634 -5.257 -14.154 1.00 92.81 145 MET A C 1
ATOM 1166 O O . MET A 1 145 ? 17.882 -4.264 -14.829 1.00 92.81 145 MET A O 1
ATOM 1170 N N . TYR A 1 146 ? 18.089 -6.470 -14.447 1.00 93.12 146 TYR A N 1
ATOM 1171 C CA . TYR A 1 146 ? 18.920 -6.773 -15.603 1.00 93.12 146 TYR A CA 1
ATOM 1172 C C . TYR A 1 146 ? 18.121 -7.640 -16.571 1.00 93.12 146 TYR A C 1
ATOM 1174 O O . TYR A 1 146 ? 17.530 -8.654 -16.174 1.00 93.12 146 TYR A O 1
ATOM 1182 N N . ARG A 1 147 ? 18.067 -7.214 -17.830 1.00 95.00 147 ARG A N 1
ATOM 1183 C CA . ARG A 1 147 ? 17.362 -7.899 -18.917 1.00 95.00 147 ARG A CA 1
ATOM 1184 C C . ARG A 1 147 ? 18.170 -7.826 -20.200 1.00 95.00 147 ARG A C 1
ATOM 1186 O O . ARG A 1 147 ? 19.078 -7.003 -20.325 1.00 95.00 147 ARG A O 1
ATOM 1193 N N . SER A 1 148 ? 17.832 -8.680 -21.151 1.00 93.12 148 SER A N 1
ATOM 1194 C CA . SER A 1 148 ? 18.403 -8.626 -22.494 1.00 93.12 148 SER A CA 1
ATOM 1195 C C . SER A 1 148 ? 17.414 -8.063 -23.514 1.00 93.12 148 SER A C 1
ATOM 1197 O O . SER A 1 148 ? 16.202 -8.167 -23.309 1.00 93.12 148 SER A O 1
ATOM 1199 N N . PRO A 1 149 ? 17.906 -7.488 -24.626 1.00 94.06 149 PRO A N 1
ATOM 1200 C CA . PRO A 1 149 ? 17.053 -7.093 -25.742 1.00 94.06 149 PRO A CA 1
ATOM 1201 C C . PRO A 1 149 ? 16.155 -8.245 -26.205 1.00 94.06 149 PRO A C 1
ATOM 1203 O O . PRO A 1 149 ? 16.576 -9.404 -26.209 1.00 94.06 149 PRO A O 1
ATOM 1206 N N . GLY A 1 150 ? 14.917 -7.928 -26.575 1.00 93.44 150 GLY A N 1
ATOM 1207 C CA . GLY A 1 150 ? 13.893 -8.899 -26.971 1.00 93.44 150 GLY A CA 1
ATOM 1208 C C . GLY A 1 150 ? 13.080 -9.490 -25.813 1.00 93.44 150 GLY A C 1
ATOM 1209 O O . GLY A 1 150 ? 11.974 -9.971 -26.045 1.00 93.44 150 GLY A O 1
ATOM 1210 N N . GLU A 1 151 ? 13.571 -9.433 -24.569 1.00 94.81 151 GLU A N 1
ATOM 1211 C CA . GLU A 1 151 ? 12.824 -9.917 -23.398 1.00 94.81 151 GLU A CA 1
ATOM 1212 C C . GLU A 1 151 ? 11.679 -8.963 -23.021 1.00 94.81 151 GLU A C 1
ATOM 1214 O O . GLU A 1 151 ? 11.627 -7.818 -23.463 1.00 94.81 151 GLU A O 1
ATOM 1219 N N . SER A 1 152 ? 10.749 -9.423 -22.185 1.00 94.50 152 SER A N 1
ATOM 1220 C CA . SER A 1 152 ? 9.674 -8.596 -21.632 1.00 94.50 152 SER A CA 1
ATOM 1221 C C . SER A 1 152 ? 10.012 -8.098 -20.228 1.00 94.50 152 SER A C 1
ATOM 1223 O O . SER A 1 152 ? 10.535 -8.848 -19.396 1.00 94.50 152 SER A O 1
ATOM 1225 N N . LEU A 1 153 ? 9.616 -6.866 -19.922 1.00 95.00 153 LEU A N 1
ATOM 1226 C CA . LEU A 1 153 ? 9.591 -6.342 -18.560 1.00 95.00 153 LEU A CA 1
ATOM 1227 C C . LEU A 1 153 ? 8.157 -6.288 -18.049 1.00 95.00 153 LEU A C 1
ATOM 1229 O O . LEU A 1 153 ? 7.297 -5.698 -18.695 1.00 95.00 153 LEU A O 1
ATOM 1233 N N . GLU A 1 154 ? 7.935 -6.816 -16.849 1.00 95.25 154 GLU A N 1
ATOM 1234 C CA . GLU A 1 154 ? 6.751 -6.520 -16.049 1.00 95.25 154 GLU A CA 1
ATOM 1235 C C . GLU A 1 154 ? 7.202 -6.086 -14.657 1.00 95.25 154 GLU A C 1
ATOM 1237 O O . GLU A 1 154 ? 7.868 -6.845 -13.951 1.00 95.25 154 GLU A O 1
ATOM 1242 N N . TYR A 1 155 ? 6.847 -4.866 -14.264 1.00 94.88 155 TYR A N 1
ATOM 1243 C CA . TYR A 1 155 ? 7.185 -4.319 -12.957 1.00 94.88 155 TYR A CA 1
ATOM 1244 C C . TYR A 1 155 ? 5.935 -3.797 -12.253 1.00 94.88 155 TYR A C 1
ATOM 1246 O O . TYR A 1 155 ? 5.200 -2.960 -12.780 1.00 94.88 155 TYR A O 1
ATOM 1254 N N . LEU A 1 156 ? 5.696 -4.312 -11.047 1.00 95.31 156 LEU A N 1
ATOM 1255 C CA . LEU A 1 156 ? 4.575 -3.932 -10.197 1.00 95.31 156 LEU A CA 1
ATOM 1256 C C . LEU A 1 156 ? 5.041 -2.927 -9.140 1.00 95.31 156 LEU A C 1
ATOM 1258 O O . LEU A 1 156 ? 5.837 -3.252 -8.261 1.00 95.31 156 LEU A O 1
ATOM 1262 N N . CYS A 1 157 ? 4.473 -1.727 -9.175 1.00 94.56 157 CYS A N 1
ATOM 1263 C CA . CYS A 1 157 ? 4.589 -0.739 -8.114 1.00 94.56 157 CYS A CA 1
ATOM 1264 C C . CYS A 1 157 ? 3.716 -1.164 -6.923 1.00 94.56 157 CYS A C 1
ATOM 1266 O O . CYS A 1 157 ? 2.560 -0.757 -6.777 1.00 94.56 157 CYS A O 1
ATOM 1268 N N . GLU A 1 158 ? 4.250 -2.038 -6.070 1.00 94.06 158 GLU A N 1
ATOM 1269 C CA . GLU A 1 158 ? 3.500 -2.577 -4.937 1.00 94.06 158 GLU A CA 1
ATOM 1270 C C . GLU A 1 158 ? 3.352 -1.547 -3.806 1.00 94.06 158 GLU A C 1
ATOM 1272 O O . GLU A 1 158 ? 4.176 -1.452 -2.896 1.00 94.06 158 GLU A O 1
ATOM 1277 N N . VAL A 1 159 ? 2.261 -0.781 -3.858 1.00 95.31 159 VAL A N 1
ATOM 1278 C CA . VAL A 1 159 ? 1.889 0.197 -2.827 1.00 95.31 159 VAL A CA 1
ATOM 1279 C C . VAL A 1 159 ? 1.080 -0.474 -1.711 1.00 95.31 159 VAL A C 1
ATOM 1281 O O . VAL A 1 159 ? 0.114 -1.206 -1.967 1.00 95.31 159 VAL A O 1
ATOM 1284 N N . ILE A 1 160 ? 1.433 -0.175 -0.465 1.00 95.50 160 ILE A N 1
ATOM 1285 C CA . ILE A 1 160 ? 0.667 -0.460 0.749 1.00 95.50 160 ILE A CA 1
ATOM 1286 C C . ILE A 1 160 ? 0.161 0.881 1.283 1.00 95.50 160 ILE A C 1
ATOM 1288 O O . ILE A 1 160 ? 0.958 1.756 1.608 1.00 95.50 160 ILE A O 1
ATOM 1292 N N . ALA A 1 161 ? -1.159 1.052 1.327 1.00 95.56 161 ALA A N 1
ATOM 1293 C CA . ALA A 1 161 ? -1.809 2.285 1.757 1.00 95.56 161 ALA A CA 1
ATOM 1294 C C . ALA A 1 161 ? -3.218 1.980 2.281 1.00 95.56 161 ALA A C 1
ATOM 1296 O O . ALA A 1 161 ? -3.918 1.137 1.712 1.00 95.56 161 ALA A O 1
ATOM 1297 N N . HIS A 1 162 ? -3.632 2.687 3.331 1.00 94.88 162 HIS A N 1
ATOM 1298 C CA . HIS A 1 162 ? -5.035 2.809 3.727 1.00 94.88 162 HIS A CA 1
ATOM 1299 C C . HIS A 1 162 ? -5.250 4.224 4.285 1.00 94.88 162 HIS A C 1
ATOM 1301 O O . HIS A 1 162 ? -4.593 4.557 5.275 1.00 94.88 162 HIS A O 1
ATOM 1307 N N . PRO A 1 163 ? -6.136 5.057 3.703 1.00 93.31 163 PRO A N 1
ATOM 1308 C CA . PRO A 1 163 ? -7.082 4.743 2.627 1.00 93.31 163 PRO A CA 1
ATOM 1309 C C . PRO A 1 163 ? -6.394 4.481 1.272 1.00 93.31 163 PRO A C 1
ATOM 1311 O O . PRO A 1 163 ? -5.188 4.716 1.144 1.00 93.31 163 PRO A O 1
ATOM 1314 N N . PRO A 1 164 ? -7.130 3.965 0.266 1.00 91.00 164 PRO A N 1
ATOM 1315 C CA . PRO A 1 164 ? -6.605 3.764 -1.080 1.00 91.00 164 PRO A CA 1
ATOM 1316 C C 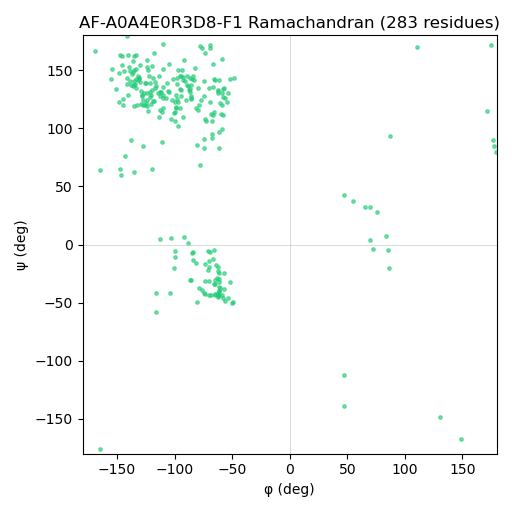. PRO A 1 164 ? -5.872 5.002 -1.623 1.00 91.00 164 PRO A C 1
ATOM 1318 O O . PRO A 1 164 ? -6.299 6.130 -1.356 1.00 91.00 164 PRO A O 1
ATOM 1321 N N . PRO A 1 165 ? -4.783 4.819 -2.391 1.00 91.19 165 PRO A N 1
ATOM 1322 C CA . PRO A 1 165 ? -4.124 5.930 -3.054 1.00 91.19 165 PRO A CA 1
ATOM 1323 C C . PRO A 1 165 ? -5.093 6.599 -4.036 1.00 91.19 165 PRO A C 1
ATOM 1325 O O . PRO A 1 165 ? -5.875 5.924 -4.703 1.00 91.19 165 PRO A O 1
ATOM 1328 N N . ILE A 1 166 ? -5.032 7.928 -4.113 1.00 89.44 166 ILE A N 1
ATOM 1329 C CA . ILE A 1 166 ? -5.811 8.757 -5.032 1.00 89.44 166 ILE A CA 1
ATOM 1330 C C . ILE A 1 166 ? -5.334 8.428 -6.455 1.00 89.44 166 ILE A C 1
ATOM 1332 O O . ILE A 1 166 ? -4.168 8.687 -6.770 1.00 89.44 166 ILE A O 1
ATOM 1336 N N . PRO A 1 167 ? -6.187 7.831 -7.306 1.00 81.25 167 PRO A N 1
ATOM 1337 C CA . PRO A 1 167 ? -5.782 7.400 -8.638 1.00 81.25 167 PRO A CA 1
ATOM 1338 C C . PRO A 1 167 ? -5.438 8.560 -9.585 1.00 81.25 167 PRO A C 1
ATOM 1340 O O . PRO A 1 167 ? -6.007 9.647 -9.446 1.00 81.25 167 PRO A O 1
ATOM 1343 N N . PRO A 1 168 ? -4.604 8.314 -10.618 1.00 85.38 168 PRO A N 1
ATOM 1344 C CA . PRO A 1 168 ? -3.818 7.097 -10.871 1.00 85.38 168 PRO A CA 1
ATOM 1345 C C . PRO A 1 168 ? -2.399 7.152 -10.273 1.00 85.38 168 PRO A C 1
ATOM 1347 O O . PRO A 1 168 ? -1.841 8.238 -10.085 1.00 85.38 168 PRO A O 1
ATOM 1350 N N . ILE A 1 169 ? -1.774 5.984 -10.054 1.00 93.94 169 ILE A N 1
ATOM 1351 C CA . ILE A 1 169 ? -0.317 5.920 -9.847 1.00 93.94 169 ILE A CA 1
ATOM 1352 C C . ILE A 1 169 ? 0.359 6.520 -11.077 1.00 93.94 169 ILE A C 1
ATOM 1354 O O . ILE A 1 169 ? 0.076 6.150 -12.219 1.00 93.94 169 ILE A O 1
ATOM 1358 N N . LYS A 1 170 ? 1.241 7.486 -10.831 1.00 94.44 170 LYS A N 1
ATOM 1359 C CA . LYS A 1 170 ? 1.964 8.186 -11.893 1.00 94.44 170 LYS A CA 1
ATOM 1360 C C . LYS A 1 170 ? 3.299 7.505 -12.106 1.00 94.44 170 LYS A C 1
ATOM 1362 O O . LYS A 1 170 ? 3.921 7.073 -11.138 1.00 94.44 170 LYS A O 1
ATOM 1367 N N . TRP A 1 171 ? 3.757 7.473 -13.349 1.00 95.25 171 TRP A N 1
ATOM 1368 C CA . TRP A 1 171 ? 5.056 6.920 -13.692 1.00 95.25 171 TRP A CA 1
ATOM 1369 C C . TRP A 1 171 ? 5.961 7.963 -14.333 1.00 95.25 171 TRP A C 1
ATOM 1371 O O . TRP A 1 171 ? 5.495 8.923 -14.946 1.00 95.25 171 TRP A O 1
ATOM 1381 N N . ALA A 1 172 ? 7.263 7.761 -14.195 1.00 93.94 172 ALA A N 1
ATOM 1382 C CA . ALA A 1 172 ? 8.281 8.524 -14.891 1.00 93.94 172 ALA A CA 1
ATOM 1383 C C . ALA A 1 172 ? 9.409 7.612 -15.366 1.00 93.94 172 ALA A C 1
ATOM 1385 O O . ALA A 1 172 ? 9.694 6.589 -14.745 1.00 93.94 172 ALA A O 1
ATOM 1386 N N . ARG A 1 173 ? 10.075 8.032 -16.433 1.00 93.69 173 ARG A N 1
ATOM 1387 C CA . ARG A 1 173 ? 11.294 7.459 -16.983 1.00 93.69 173 ARG A CA 1
ATOM 1388 C C . ARG A 1 173 ? 12.368 8.542 -16.974 1.00 93.69 173 ARG A C 1
ATOM 1390 O O . ARG A 1 173 ? 12.155 9.609 -17.537 1.00 93.69 173 ARG A O 1
ATOM 1397 N N . ASP A 1 174 ? 13.481 8.313 -16.281 1.00 91.94 174 ASP A N 1
ATOM 1398 C CA . ASP A 1 174 ? 14.581 9.282 -16.128 1.00 91.94 174 ASP A CA 1
ATOM 1399 C C . ASP A 1 174 ? 14.101 10.696 -15.753 1.00 91.94 174 ASP A C 1
ATOM 1401 O O . ASP A 1 174 ? 14.588 11.707 -16.254 1.00 91.94 174 ASP A O 1
ATOM 1405 N N . ARG A 1 175 ? 13.132 10.757 -14.826 1.00 88.88 175 ARG A N 1
ATOM 1406 C CA . ARG A 1 175 ? 12.447 11.976 -14.337 1.00 88.88 175 ARG A CA 1
ATOM 1407 C C . ARG A 1 175 ? 11.457 12.620 -15.314 1.00 88.88 175 ARG A C 1
ATOM 1409 O O . ARG A 1 175 ? 10.766 13.553 -14.915 1.00 88.88 175 ARG A O 1
ATOM 1416 N N . GLN A 1 176 ? 11.329 12.119 -16.537 1.00 91.81 176 GLN A N 1
ATOM 1417 C CA . GLN A 1 176 ? 10.297 12.543 -17.479 1.00 91.81 176 GLN A CA 1
ATOM 1418 C C . GLN A 1 176 ? 9.024 11.736 -17.246 1.00 91.81 176 GLN A C 1
ATOM 1420 O O . GLN A 1 176 ? 9.066 10.515 -17.113 1.00 91.81 176 GLN A O 1
ATOM 1425 N N . ARG A 1 177 ? 7.880 12.408 -17.150 1.00 92.06 177 ARG A N 1
ATOM 1426 C CA . ARG A 1 177 ? 6.602 11.748 -16.877 1.00 92.06 177 ARG A CA 1
ATOM 1427 C C . ARG A 1 177 ? 6.198 10.849 -18.049 1.00 92.06 177 ARG A C 1
ATOM 1429 O O . ARG A 1 177 ? 6.291 11.264 -19.199 1.00 92.06 177 ARG A O 1
ATOM 1436 N N . LEU A 1 178 ? 5.732 9.639 -17.735 1.00 92.31 178 LEU A N 1
ATOM 1437 C CA . LEU A 1 178 ? 5.048 8.789 -18.705 1.00 92.31 178 LEU A CA 1
ATOM 1438 C C . LEU A 1 178 ? 3.594 9.247 -18.801 1.00 92.31 178 LEU A C 1
ATOM 1440 O O . LEU A 1 178 ? 2.853 9.196 -17.814 1.00 92.31 178 LEU A O 1
ATOM 1444 N N . GLU A 1 179 ? 3.205 9.703 -19.985 1.00 89.81 179 GLU A N 1
ATOM 1445 C CA . GLU A 1 179 ? 1.813 9.988 -20.314 1.00 89.81 179 GLU A CA 1
ATOM 1446 C C . GLU A 1 179 ? 1.130 8.701 -20.768 1.00 89.81 179 GLU A C 1
ATOM 1448 O O . GLU A 1 179 ? 1.750 7.860 -21.414 1.00 89.81 179 GLU A O 1
ATOM 1453 N N . VAL A 1 180 ? -0.137 8.521 -20.397 1.00 88.06 180 VAL A N 1
ATOM 1454 C CA . VAL A 1 180 ? -0.906 7.309 -20.711 1.00 88.06 180 VAL A CA 1
ATOM 1455 C C . VAL A 1 180 ? -2.084 7.699 -21.582 1.00 88.06 180 VAL A C 1
ATOM 1457 O O . VAL A 1 180 ? -2.886 8.548 -21.195 1.00 88.06 180 VAL A O 1
ATOM 1460 N N . ASN A 1 181 ? -2.189 7.091 -22.761 1.00 86.31 181 ASN A N 1
ATOM 1461 C CA . ASN A 1 181 ? -3.330 7.319 -23.641 1.00 86.31 181 ASN A CA 1
ATOM 1462 C C . ASN A 1 181 ? -4.572 6.534 -23.182 1.00 86.31 181 ASN A C 1
ATOM 1464 O O . ASN A 1 181 ? -4.499 5.665 -22.313 1.00 86.31 181 ASN A O 1
ATOM 1468 N N . ALA A 1 182 ? -5.724 6.809 -23.802 1.00 82.69 182 ALA A N 1
ATOM 1469 C CA . ALA A 1 182 ? -6.987 6.136 -23.477 1.00 82.69 182 ALA A CA 1
ATOM 1470 C C . ALA A 1 182 ? -6.929 4.599 -23.623 1.00 82.69 182 ALA A C 1
ATOM 1472 O O . ALA A 1 182 ? -7.674 3.889 -22.954 1.00 82.69 182 ALA A O 1
ATOM 1473 N N . SER A 1 183 ? -6.020 4.085 -24.456 1.00 82.69 183 SER A N 1
ATOM 1474 C CA . SER A 1 183 ? -5.819 2.652 -24.710 1.00 82.69 183 SER A CA 1
ATOM 1475 C C . SER A 1 183 ? -4.835 1.977 -23.735 1.00 82.69 183 SER A C 1
ATOM 1477 O O . SER A 1 183 ? -4.560 0.779 -23.870 1.00 82.69 183 SER A O 1
ATOM 1479 N N . GLY A 1 184 ? -4.290 2.722 -22.764 1.00 82.81 184 GLY A N 1
ATOM 1480 C CA . GLY A 1 184 ? -3.363 2.228 -21.738 1.00 82.81 184 GLY A CA 1
ATOM 1481 C C . GLY A 1 184 ? -1.892 2.162 -22.164 1.00 82.81 184 GLY A C 1
ATOM 1482 O O . GLY A 1 184 ? -1.063 1.646 -21.411 1.00 82.81 184 GLY A O 1
ATOM 1483 N N . TYR A 1 185 ? -1.540 2.675 -23.346 1.00 88.31 185 TYR A N 1
ATOM 1484 C CA . TYR A 1 185 ? -0.142 2.779 -23.765 1.00 88.31 185 TYR A CA 1
ATOM 1485 C C . TYR A 1 185 ? 0.519 3.989 -23.121 1.00 88.31 185 TYR A C 1
ATOM 1487 O O . TYR A 1 185 ? -0.045 5.087 -23.102 1.00 88.31 185 TYR A O 1
ATOM 1495 N N . ALA A 1 186 ? 1.719 3.760 -22.605 1.00 89.12 186 ALA A N 1
ATOM 1496 C CA . ALA A 1 186 ? 2.536 4.758 -21.948 1.00 89.12 186 ALA A CA 1
ATOM 1497 C C . ALA A 1 186 ? 3.566 5.317 -22.928 1.00 89.12 186 ALA A C 1
ATOM 1499 O O . ALA A 1 186 ? 4.180 4.565 -23.677 1.00 89.12 186 ALA A O 1
ATOM 1500 N N . TYR A 1 187 ? 3.786 6.623 -22.918 1.00 86.25 187 TYR A N 1
ATOM 1501 C CA . TYR A 1 187 ? 4.729 7.257 -23.825 1.00 86.25 187 TYR A CA 1
ATOM 1502 C C . TYR A 1 187 ? 5.435 8.441 -23.174 1.00 86.25 187 TYR A C 1
ATOM 1504 O O . TYR A 1 187 ? 4.909 9.083 -22.264 1.00 86.25 187 TYR A O 1
ATOM 1512 N N . VAL A 1 188 ? 6.635 8.741 -23.666 1.00 84.25 188 VAL A N 1
ATOM 1513 C CA . VAL A 1 188 ? 7.329 9.997 -23.371 1.00 84.25 188 VAL A CA 1
ATOM 1514 C C . VAL A 1 188 ? 7.391 10.820 -24.650 1.00 84.25 188 VAL A C 1
ATOM 1516 O O . VAL A 1 188 ? 7.760 10.310 -25.711 1.00 84.25 188 VAL A O 1
ATOM 1519 N N . ALA A 1 189 ? 7.021 12.097 -24.565 1.00 78.75 189 ALA A N 1
ATOM 1520 C CA . ALA A 1 189 ? 7.077 12.999 -25.709 1.00 78.75 189 ALA A CA 1
ATOM 1521 C C . ALA A 1 189 ? 8.504 13.052 -26.290 1.00 78.75 189 ALA A C 1
ATOM 1523 O O . ALA A 1 189 ? 9.465 13.301 -25.568 1.00 78.75 189 ALA A O 1
ATOM 1524 N N . GLY A 1 190 ? 8.637 12.802 -27.595 1.00 73.38 190 GLY A N 1
ATOM 1525 C CA . GLY A 1 190 ? 9.923 12.840 -28.302 1.00 73.38 190 GLY A CA 1
ATOM 1526 C C . GLY A 1 190 ? 10.756 11.551 -28.265 1.00 73.38 190 GLY A C 1
ATOM 1527 O O . GLY A 1 190 ? 11.775 11.493 -28.948 1.00 73.38 190 GLY A O 1
ATOM 1528 N N . LEU A 1 191 ? 10.335 10.507 -27.541 1.00 78.06 191 LEU A N 1
ATOM 1529 C CA . LEU A 1 191 ? 10.987 9.189 -27.571 1.00 78.06 191 LEU A CA 1
ATOM 1530 C C . LEU A 1 191 ? 10.365 8.272 -28.641 1.00 78.06 191 LEU A C 1
ATOM 1532 O O . LEU A 1 191 ? 9.153 8.271 -28.855 1.00 78.06 191 LEU A O 1
ATOM 1536 N N . LYS A 1 192 ? 11.201 7.493 -29.340 1.00 72.94 192 LYS A N 1
ATOM 1537 C CA . LYS A 1 192 ? 10.757 6.483 -30.320 1.00 72.94 192 LYS A CA 1
ATOM 1538 C C . LYS A 1 192 ? 10.363 5.181 -29.605 1.00 72.94 192 LYS A C 1
ATOM 1540 O O . LYS A 1 192 ? 10.899 4.869 -28.549 1.00 72.94 192 LYS A O 1
ATOM 1545 N N . GLY A 1 193 ? 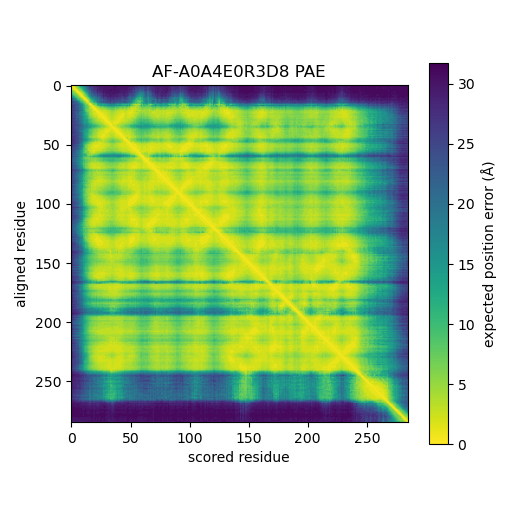9.449 4.402 -30.191 1.00 70.50 193 GLY A N 1
ATOM 1546 C CA . GLY A 1 193 ? 9.076 3.072 -29.675 1.00 70.50 193 GLY A CA 1
ATOM 1547 C C . GLY A 1 193 ? 8.162 3.080 -28.441 1.00 70.50 193 GLY A C 1
ATOM 1548 O O . GLY A 1 193 ? 8.220 2.153 -27.632 1.00 70.50 193 GLY A O 1
ATOM 1549 N N . ASN A 1 194 ? 7.357 4.135 -28.294 1.00 75.19 194 ASN A N 1
ATOM 1550 C CA . ASN A 1 194 ? 6.382 4.345 -27.218 1.00 75.19 194 ASN A CA 1
ATOM 1551 C C . ASN A 1 194 ? 5.154 3.411 -27.290 1.00 75.19 194 ASN A C 1
ATOM 1553 O O . ASN A 1 194 ? 4.455 3.200 -26.307 1.00 75.19 194 ASN A O 1
ATOM 1557 N N . ASP A 1 195 ? 4.890 2.826 -28.450 1.00 82.75 195 ASP A N 1
ATOM 1558 C CA . ASP A 1 195 ? 3.788 1.902 -28.735 1.00 82.75 195 ASP A CA 1
ATOM 1559 C C . ASP A 1 195 ? 3.925 0.528 -28.053 1.00 82.75 195 ASP A C 1
ATOM 1561 O O . ASP A 1 195 ? 3.002 -0.282 -28.093 1.00 82.75 195 ASP A O 1
ATOM 1565 N N . ARG A 1 196 ? 5.054 0.260 -27.391 1.00 90.44 196 ARG A N 1
ATOM 1566 C CA . ARG A 1 196 ? 5.340 -1.010 -26.698 1.00 90.44 196 ARG A CA 1
ATOM 1567 C C . ARG A 1 196 ? 5.145 -0.956 -25.187 1.00 90.44 196 ARG A C 1
ATOM 1569 O O . ARG A 1 196 ? 5.052 -2.003 -24.543 1.00 90.44 196 ARG A O 1
ATOM 1576 N N . MET A 1 197 ? 5.152 0.242 -24.602 1.00 93.12 197 MET A N 1
ATOM 1577 C CA . MET A 1 197 ? 5.025 0.411 -23.156 1.00 93.12 197 MET A CA 1
ATOM 1578 C C . MET A 1 197 ? 3.552 0.491 -22.784 1.00 93.12 197 MET A C 1
ATOM 1580 O O . MET A 1 197 ? 2.779 1.228 -23.394 1.00 93.12 197 MET A O 1
ATOM 1584 N N . ARG A 1 198 ? 3.150 -0.252 -21.758 1.00 93.75 198 ARG A N 1
ATOM 1585 C CA . ARG A 1 198 ? 1.775 -0.279 -21.262 1.00 93.75 198 ARG A CA 1
ATOM 1586 C C . ARG A 1 198 ? 1.751 -0.078 -19.761 1.00 93.75 198 ARG A C 1
ATOM 1588 O O . ARG A 1 198 ? 2.587 -0.626 -19.041 1.00 93.75 198 ARG A O 1
ATOM 1595 N N . ILE A 1 199 ? 0.777 0.692 -19.300 1.00 93.38 199 ILE A N 1
ATOM 1596 C CA . ILE A 1 199 ? 0.474 0.834 -17.882 1.00 93.38 199 ILE A CA 1
ATOM 1597 C C . ILE A 1 199 ? -0.875 0.169 -17.635 1.00 93.38 199 ILE A C 1
ATOM 1599 O O . ILE A 1 199 ? -1.913 0.615 -18.118 1.00 93.38 199 ILE A O 1
ATOM 1603 N N . ASP A 1 200 ? -0.830 -0.912 -16.869 1.00 91.69 200 ASP A N 1
ATOM 1604 C CA . ASP A 1 200 ? -1.987 -1.706 -16.499 1.00 91.69 200 ASP A CA 1
ATOM 1605 C C . ASP A 1 200 ? -2.31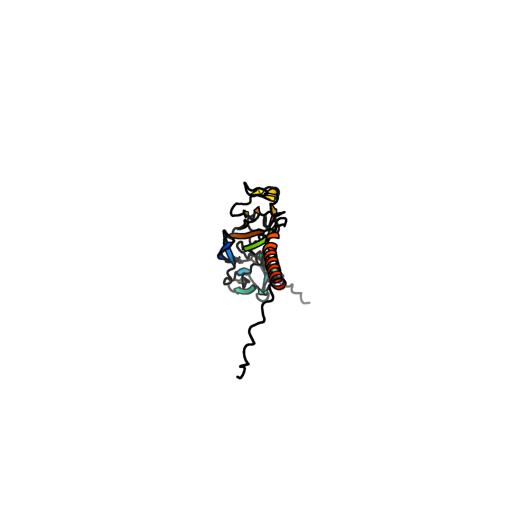4 -1.532 -15.009 1.00 91.69 200 ASP A C 1
ATOM 1607 O O . ASP A 1 200 ? -1.555 -0.962 -14.221 1.00 91.69 200 ASP A O 1
ATOM 1611 N N . THR A 1 201 ? -3.451 -2.100 -14.616 1.00 92.06 201 THR A N 1
ATOM 1612 C CA . THR A 1 201 ? -3.912 -2.182 -13.231 1.00 92.06 201 THR A CA 1
ATOM 1613 C C . THR A 1 201 ? -3.940 -3.639 -12.774 1.00 92.06 201 THR A C 1
ATOM 1615 O O . THR A 1 201 ? -4.488 -4.503 -13.462 1.00 92.06 201 THR A O 1
ATOM 1618 N N . LEU A 1 202 ? -3.358 -3.918 -11.610 1.00 91.38 202 LEU A N 1
ATOM 1619 C CA . LEU A 1 202 ? -3.455 -5.193 -10.902 1.00 91.38 202 LEU A CA 1
ATOM 1620 C C . LEU A 1 202 ? -4.159 -5.030 -9.553 1.00 91.38 202 LEU A C 1
ATOM 1622 O O . LEU A 1 202 ? -5.156 -5.696 -9.296 1.00 91.38 202 LEU A O 1
ATOM 1626 N N . LYS A 1 203 ? -3.627 -4.171 -8.681 1.00 89.69 203 LYS A N 1
ATOM 1627 C CA . LYS A 1 203 ? -4.142 -3.917 -7.327 1.00 89.69 203 LYS A CA 1
ATOM 1628 C C . LYS A 1 203 ? -4.629 -2.479 -7.175 1.00 89.69 203 LYS A C 1
ATOM 1630 O O . LYS A 1 203 ? -5.649 -2.251 -6.532 1.00 89.69 203 LYS A O 1
ATOM 1635 N N . TRP A 1 204 ? -3.887 -1.524 -7.724 1.00 90.31 204 TRP A N 1
ATOM 1636 C CA . TRP A 1 204 ? -4.239 -0.105 -7.761 1.00 90.31 204 TRP A CA 1
ATOM 1637 C C . TRP A 1 204 ? -4.231 0.399 -9.198 1.00 90.31 204 TRP A C 1
ATOM 1639 O O . TRP A 1 204 ? -3.494 -0.123 -10.031 1.00 90.31 204 TRP A O 1
ATOM 1649 N N . THR A 1 205 ? -5.022 1.432 -9.485 1.00 91.25 205 THR A N 1
ATOM 1650 C CA . THR A 1 205 ? -5.065 2.033 -10.820 1.00 91.25 205 THR A CA 1
ATOM 1651 C C . THR A 1 205 ? -3.662 2.441 -11.269 1.00 91.25 205 THR A C 1
ATOM 1653 O O . THR A 1 205 ? -3.013 3.256 -10.605 1.00 91.25 205 THR A O 1
ATOM 1656 N N . ASN A 1 206 ? -3.237 1.903 -12.414 1.00 93.19 206 ASN A N 1
ATOM 1657 C CA . ASN A 1 206 ? -1.945 2.150 -13.055 1.00 93.19 206 ASN A CA 1
ATOM 1658 C C . ASN A 1 206 ? -0.729 1.651 -12.254 1.00 93.19 206 ASN A C 1
ATOM 1660 O O . ASN A 1 206 ? 0.335 2.261 -12.305 1.00 93.19 206 ASN A O 1
ATOM 1664 N N . ASP A 1 207 ? -0.845 0.564 -11.490 1.00 93.94 207 ASP A N 1
ATOM 1665 C CA . ASP A 1 207 ? 0.251 0.047 -10.660 1.00 93.94 207 ASP A CA 1
ATOM 1666 C C . ASP A 1 207 ? 1.259 -0.855 -11.379 1.00 93.94 207 ASP A C 1
ATOM 1668 O O . ASP A 1 207 ? 2.274 -1.203 -10.772 1.00 93.94 207 ASP A O 1
ATOM 1672 N N . ARG A 1 208 ? 1.038 -1.234 -12.641 1.00 95.25 208 ARG A N 1
ATOM 1673 C CA . ARG A 1 208 ? 1.915 -2.174 -13.350 1.00 95.25 208 ARG A CA 1
ATOM 1674 C C . ARG A 1 208 ? 2.426 -1.597 -14.664 1.00 95.25 208 ARG A C 1
ATOM 1676 O O . ARG A 1 208 ? 1.637 -1.308 -15.555 1.00 95.25 208 ARG A O 1
ATOM 1683 N N . LEU A 1 209 ? 3.746 -1.511 -14.806 1.00 95.31 209 LEU A N 1
ATOM 1684 C CA . LEU A 1 209 ? 4.423 -1.153 -16.052 1.00 95.31 209 LEU A CA 1
ATOM 1685 C C . LEU A 1 209 ? 4.820 -2.424 -16.810 1.00 95.31 209 LEU A C 1
ATOM 1687 O O . LEU A 1 209 ? 5.484 -3.297 -16.246 1.00 95.31 209 LEU A O 1
ATOM 1691 N N . LYS A 1 210 ? 4.448 -2.508 -18.088 1.00 95.62 210 LYS A N 1
ATOM 1692 C CA . LYS A 1 210 ? 4.874 -3.562 -19.013 1.00 95.62 210 LYS A CA 1
ATOM 1693 C C . LYS A 1 210 ? 5.599 -2.973 -20.217 1.00 95.62 210 LYS A C 1
ATOM 1695 O O . LYS A 1 210 ? 5.150 -1.967 -20.759 1.00 95.62 210 LYS A O 1
ATOM 1700 N N . ILE A 1 211 ? 6.684 -3.607 -20.654 1.00 95.00 211 ILE A N 1
ATOM 1701 C CA . ILE A 1 211 ? 7.418 -3.234 -21.874 1.00 95.00 211 ILE A CA 1
ATOM 1702 C C . ILE A 1 211 ? 7.730 -4.508 -22.655 1.00 95.00 211 ILE A C 1
ATOM 1704 O O . ILE A 1 211 ? 8.400 -5.398 -22.124 1.00 95.00 211 ILE A O 1
ATOM 1708 N N . VAL A 1 212 ? 7.217 -4.615 -23.885 1.00 93.62 212 VAL A N 1
ATOM 1709 C CA . VAL A 1 212 ? 7.370 -5.814 -24.725 1.00 93.62 212 VAL A CA 1
ATOM 1710 C C . VAL A 1 212 ? 7.502 -5.439 -26.210 1.00 93.62 212 VAL A C 1
ATOM 1712 O O . VAL A 1 212 ? 6.592 -4.795 -26.733 1.00 93.62 212 VAL A O 1
ATOM 1715 N N . PRO A 1 213 ? 8.559 -5.880 -26.922 1.00 94.00 213 PRO A N 1
ATOM 1716 C CA . PRO A 1 213 ? 9.841 -6.389 -26.400 1.00 94.00 213 PRO A CA 1
ATOM 1717 C C . PRO A 1 213 ? 10.666 -5.265 -25.755 1.00 94.00 213 PRO A C 1
ATOM 1719 O O . PRO A 1 213 ? 10.294 -4.111 -25.903 1.00 94.00 213 PRO A O 1
ATOM 1722 N N . LEU A 1 214 ? 11.779 -5.562 -25.082 1.00 94.12 214 LEU A N 1
ATOM 1723 C CA . LEU A 1 214 ? 12.772 -4.577 -24.623 1.00 94.12 214 LEU A CA 1
ATOM 1724 C C . LEU A 1 214 ? 13.821 -4.265 -25.701 1.00 94.12 214 LEU A C 1
ATOM 1726 O O . LEU A 1 214 ? 14.289 -5.173 -26.390 1.00 94.12 214 LEU A O 1
ATOM 1730 N N . TYR A 1 215 ? 14.257 -3.007 -25.773 1.00 92.31 215 TYR A N 1
ATOM 1731 C CA . TYR A 1 215 ? 15.403 -2.557 -26.574 1.00 92.31 215 TYR A CA 1
ATOM 1732 C C . TYR A 1 215 ? 16.509 -1.960 -25.697 1.00 92.31 215 TYR A C 1
ATOM 1734 O O . TYR A 1 215 ? 16.277 -1.640 -24.533 1.00 92.31 215 TYR A O 1
ATOM 1742 N N . ASP A 1 216 ? 17.716 -1.801 -26.248 1.00 90.31 216 ASP A N 1
ATOM 1743 C CA . ASP A 1 216 ? 18.853 -1.200 -25.529 1.00 90.31 216 ASP A CA 1
ATOM 1744 C C . ASP A 1 216 ? 18.522 0.213 -25.026 1.00 90.31 216 ASP A C 1
ATOM 1746 O O . ASP A 1 216 ? 18.826 0.564 -23.886 1.00 90.31 216 ASP A O 1
ATOM 1750 N N . ASP A 1 217 ? 17.786 0.970 -25.842 1.00 89.94 217 ASP A N 1
ATOM 1751 C CA . ASP A 1 217 ? 17.271 2.295 -25.507 1.00 89.94 217 ASP A CA 1
ATOM 1752 C C . ASP A 1 217 ? 16.237 2.274 -24.382 1.00 89.94 217 ASP A C 1
ATOM 1754 O O . ASP A 1 217 ? 15.816 3.347 -23.984 1.00 89.94 217 ASP A O 1
ATOM 1758 N N . ASP A 1 218 ? 15.797 1.121 -23.857 1.00 91.94 218 ASP A N 1
ATOM 1759 C CA . ASP A 1 218 ? 14.917 1.031 -22.684 1.00 91.94 218 ASP A CA 1
ATOM 1760 C C . ASP A 1 218 ? 15.679 1.075 -21.344 1.00 91.94 218 ASP A C 1
ATOM 1762 O O . ASP A 1 218 ? 15.030 1.209 -20.301 1.00 91.94 218 ASP A O 1
ATOM 1766 N N . ASP A 1 219 ? 17.022 1.028 -21.365 1.00 93.56 219 ASP A N 1
ATOM 1767 C CA . ASP A 1 219 ? 17.899 1.240 -20.200 1.00 93.56 219 ASP A CA 1
ATOM 1768 C C . ASP A 1 219 ? 17.626 2.625 -19.583 1.00 93.56 219 ASP A C 1
ATOM 1770 O O . ASP A 1 219 ? 17.853 3.666 -20.203 1.00 93.56 219 ASP A O 1
ATOM 1774 N N . ALA A 1 220 ? 17.045 2.632 -18.381 1.00 93.94 220 ALA A N 1
ATOM 1775 C CA . ALA A 1 220 ? 16.565 3.837 -17.712 1.00 93.94 220 ALA A CA 1
ATOM 1776 C C . ALA A 1 220 ? 16.199 3.579 -16.247 1.00 93.94 220 ALA A C 1
ATOM 1778 O O . ALA A 1 220 ? 16.004 2.445 -15.799 1.00 93.94 220 ALA A O 1
ATOM 1779 N N . THR A 1 221 ? 16.029 4.668 -15.496 1.00 95.44 221 THR A N 1
ATOM 1780 C CA . THR A 1 221 ? 15.389 4.633 -14.176 1.00 95.44 221 THR A CA 1
ATOM 1781 C C . THR A 1 221 ? 13.895 4.915 -14.306 1.00 95.44 221 THR A C 1
ATOM 1783 O O . THR A 1 221 ? 13.481 6.051 -14.546 1.00 95.44 221 THR A O 1
ATOM 1786 N N . TYR A 1 222 ? 13.074 3.891 -14.090 1.00 95.44 222 TYR A N 1
ATOM 1787 C CA . TYR A 1 222 ? 11.620 4.008 -14.016 1.00 95.44 222 TYR A CA 1
ATOM 1788 C C . TYR A 1 222 ? 11.198 4.298 -12.580 1.00 95.44 222 TYR A C 1
ATOM 1790 O O . TYR A 1 222 ? 11.725 3.721 -11.636 1.00 95.44 222 TYR A O 1
ATOM 1798 N N . SER A 1 223 ? 10.257 5.210 -12.382 1.00 95.38 223 SER A N 1
ATOM 1799 C CA . SER A 1 223 ? 9.762 5.594 -11.058 1.00 95.38 223 SER A CA 1
ATOM 1800 C C . SER A 1 223 ? 8.251 5.589 -11.030 1.00 95.38 223 SER A C 1
ATOM 1802 O O . SER A 1 223 ? 7.626 5.998 -12.004 1.00 95.38 223 SER A O 1
ATOM 1804 N N . CYS A 1 224 ? 7.676 5.170 -9.909 1.00 95.31 224 CYS A N 1
ATOM 1805 C CA . CYS A 1 224 ? 6.247 5.250 -9.657 1.00 95.31 224 CYS A CA 1
ATOM 1806 C C . CYS A 1 224 ? 5.965 6.131 -8.437 1.00 95.31 224 CYS A C 1
ATOM 1808 O O . CYS A 1 224 ? 6.707 6.116 -7.451 1.00 95.31 224 CYS A O 1
ATOM 1810 N N . PHE A 1 225 ? 4.880 6.895 -8.510 1.00 95.06 225 PHE A N 1
ATOM 1811 C CA . PHE A 1 225 ? 4.468 7.855 -7.495 1.00 95.06 225 PHE A CA 1
ATOM 1812 C C . PHE A 1 225 ? 3.049 7.527 -7.044 1.00 95.06 225 PHE A C 1
ATOM 1814 O O . PHE A 1 225 ? 2.106 7.570 -7.839 1.00 95.06 225 PHE A O 1
ATOM 1821 N N . ALA A 1 226 ? 2.909 7.225 -5.758 1.00 95.75 226 ALA A N 1
ATOM 1822 C CA . ALA A 1 226 ? 1.634 6.983 -5.106 1.00 95.75 226 ALA A CA 1
ATOM 1823 C C . ALA A 1 226 ? 1.317 8.137 -4.154 1.00 95.75 226 ALA A C 1
ATOM 1825 O O . ALA A 1 226 ? 2.178 8.585 -3.397 1.00 95.75 226 ALA A O 1
ATOM 1826 N N . GLN A 1 227 ? 0.075 8.609 -4.171 1.00 94.62 227 GLN A N 1
ATOM 1827 C CA . GLN A 1 227 ? -0.395 9.693 -3.314 1.00 94.62 227 GLN A CA 1
ATOM 1828 C C . GLN A 1 227 ? -1.712 9.287 -2.664 1.00 94.62 227 GLN A C 1
ATOM 1830 O O . GLN A 1 227 ? -2.518 8.601 -3.276 1.00 94.62 227 GLN A O 1
ATOM 1835 N N . SER A 1 228 ? -1.942 9.709 -1.430 1.00 93.31 228 SER A N 1
ATOM 1836 C CA . SER A 1 228 ? -3.218 9.582 -0.725 1.00 93.31 228 SER A CA 1
ATOM 1837 C C . SER A 1 228 ? -3.474 10.844 0.101 1.00 93.31 228 SER A C 1
ATOM 1839 O O . SER A 1 228 ? -2.623 11.734 0.158 1.00 93.31 228 SER A O 1
ATOM 1841 N N . SER A 1 229 ? -4.605 10.891 0.804 1.00 93.06 229 SER A N 1
ATOM 1842 C CA . SER A 1 229 ? -4.894 11.946 1.781 1.00 93.06 229 SER A CA 1
ATOM 1843 C C . SER A 1 229 ? -3.912 11.988 2.961 1.00 93.06 229 SER A C 1
ATOM 1845 O O . SER A 1 229 ? -3.808 13.019 3.616 1.00 93.06 229 SER A O 1
ATOM 1847 N N . LEU A 1 230 ? -3.179 10.901 3.230 1.00 94.44 230 LEU A N 1
ATOM 1848 C CA . LEU A 1 230 ? -2.255 10.792 4.367 1.00 94.44 230 LEU A CA 1
ATOM 1849 C C . LEU A 1 230 ? -0.785 11.024 4.001 1.00 94.44 230 LEU A C 1
ATOM 1851 O O . LEU A 1 230 ? 0.071 11.029 4.883 1.00 94.44 230 LEU A O 1
ATOM 1855 N N . GLY A 1 231 ? -0.467 11.176 2.715 1.00 94.12 231 GLY A N 1
ATOM 1856 C CA . GLY A 1 231 ? 0.907 11.377 2.262 1.00 94.12 231 GLY A CA 1
ATOM 1857 C C . GLY A 1 231 ? 1.176 10.805 0.878 1.00 94.12 231 GLY A C 1
ATOM 1858 O O . GLY A 1 231 ? 0.260 10.423 0.147 1.00 94.12 231 GLY A O 1
ATOM 1859 N N . ASN A 1 232 ? 2.453 10.733 0.525 1.00 95.00 232 ASN A N 1
ATOM 1860 C CA . ASN A 1 232 ? 2.928 10.234 -0.756 1.00 95.00 232 ASN A CA 1
ATOM 1861 C C . ASN A 1 232 ? 4.120 9.290 -0.582 1.00 95.00 232 ASN A C 1
ATOM 1863 O O . ASN A 1 232 ? 4.777 9.270 0.457 1.00 95.00 232 ASN A O 1
ATOM 1867 N N . ALA A 1 233 ? 4.390 8.506 -1.618 1.00 95.25 233 ALA A N 1
ATOM 1868 C CA . ALA A 1 233 ? 5.575 7.678 -1.690 1.00 95.25 233 ALA A CA 1
ATOM 1869 C C . ALA A 1 233 ? 6.050 7.511 -3.127 1.00 95.25 233 ALA A C 1
ATOM 1871 O O . ALA A 1 233 ? 5.255 7.460 -4.069 1.00 95.25 233 ALA 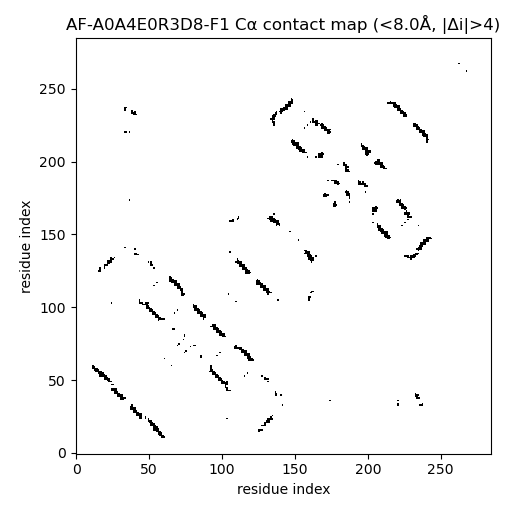A O 1
ATOM 1872 N N . THR A 1 234 ? 7.367 7.393 -3.259 1.00 95.00 234 THR A N 1
ATOM 1873 C CA . THR A 1 234 ? 8.048 7.202 -4.534 1.00 95.00 234 THR A CA 1
ATOM 1874 C C . THR A 1 234 ? 8.848 5.912 -4.476 1.00 95.00 234 THR A C 1
ATOM 1876 O O . THR A 1 234 ? 9.658 5.722 -3.566 1.00 95.00 234 THR A O 1
ATOM 1879 N N . GLY A 1 235 ? 8.626 5.038 -5.451 1.00 94.31 235 GLY A N 1
ATOM 1880 C CA . GLY A 1 235 ? 9.470 3.877 -5.720 1.00 94.31 235 GLY A CA 1
ATOM 1881 C C . GLY A 1 235 ? 10.221 4.074 -7.024 1.00 94.31 235 GLY A C 1
ATOM 1882 O O . GLY A 1 235 ? 9.728 4.760 -7.922 1.00 94.31 235 GLY A O 1
ATOM 1883 N N . ALA A 1 236 ? 11.396 3.470 -7.141 1.00 95.25 236 ALA A N 1
ATOM 1884 C CA . ALA A 1 236 ? 12.145 3.480 -8.386 1.00 95.25 236 ALA A CA 1
ATOM 1885 C C . ALA A 1 236 ? 12.775 2.117 -8.683 1.00 95.25 236 ALA A C 1
ATOM 1887 O O . ALA A 1 236 ? 13.140 1.356 -7.787 1.00 95.25 236 ALA A O 1
ATOM 1888 N N . MET A 1 237 ? 12.896 1.837 -9.971 1.00 95.25 237 MET A N 1
ATOM 1889 C CA . MET A 1 237 ? 13.525 0.665 -10.541 1.00 95.25 237 MET A CA 1
ATOM 1890 C C . MET A 1 237 ? 14.539 1.127 -11.579 1.00 95.25 237 MET A C 1
ATOM 1892 O O . MET A 1 237 ? 14.210 1.895 -12.481 1.00 95.25 237 MET A O 1
ATOM 1896 N N . ASN A 1 238 ? 15.763 0.639 -11.470 1.00 95.94 238 ASN A N 1
ATOM 1897 C CA . ASN A 1 238 ? 16.807 0.886 -12.447 1.00 95.94 238 ASN A CA 1
ATOM 1898 C C . ASN A 1 238 ? 16.921 -0.326 -13.374 1.00 95.94 238 ASN A C 1
ATOM 1900 O O . ASN A 1 238 ? 17.388 -1.391 -12.970 1.00 95.94 238 ASN A O 1
ATOM 1904 N N . LEU A 1 239 ? 16.442 -0.159 -14.605 1.00 95.88 239 LEU A N 1
ATOM 1905 C CA . LEU A 1 239 ? 16.479 -1.183 -15.637 1.00 95.88 239 LEU A CA 1
ATOM 1906 C C . LEU A 1 239 ? 17.771 -1.048 -16.437 1.00 95.88 239 LEU A C 1
ATOM 1908 O O . LEU A 1 239 ? 18.035 -0.002 -17.023 1.00 95.88 239 LEU A O 1
ATOM 1912 N N . ARG A 1 240 ? 18.536 -2.133 -16.508 1.00 94.81 240 ARG A N 1
ATOM 1913 C CA . ARG A 1 240 ? 19.706 -2.278 -17.372 1.00 94.81 240 ARG A CA 1
ATOM 1914 C C . ARG A 1 240 ? 19.412 -3.316 -18.439 1.00 94.81 240 ARG A C 1
ATOM 1916 O O . ARG A 1 240 ? 19.235 -4.496 -18.126 1.00 94.81 240 ARG A O 1
ATOM 1923 N N . VAL A 1 241 ? 19.389 -2.874 -19.691 1.00 94.12 241 VAL A N 1
ATOM 1924 C CA . VAL A 1 241 ? 19.249 -3.758 -20.849 1.00 94.12 241 VAL A CA 1
ATOM 1925 C C . VAL A 1 241 ? 20.643 -3.988 -21.427 1.00 94.12 241 VAL A C 1
ATOM 1927 O O . VAL A 1 241 ? 21.342 -3.033 -21.770 1.00 94.12 241 VAL A O 1
ATOM 1930 N N . LYS A 1 242 ? 21.106 -5.242 -21.427 1.00 89.88 242 LYS A N 1
ATOM 1931 C CA . LYS A 1 242 ? 22.429 -5.622 -21.943 1.00 89.88 242 LYS A CA 1
ATOM 1932 C C . LYS A 1 242 ? 22.330 -6.859 -22.841 1.00 89.88 242 LYS A C 1
ATOM 1934 O O . LYS A 1 242 ? 21.679 -7.839 -22.459 1.00 89.88 242 LYS A O 1
ATOM 1939 N N . PRO A 1 243 ? 22.987 -6.858 -24.013 1.00 82.94 243 PRO A N 1
ATOM 1940 C CA . PRO A 1 243 ? 23.018 -8.026 -24.880 1.00 82.94 243 PRO A CA 1
ATOM 1941 C C . PRO A 1 243 ? 23.784 -9.179 -24.226 1.00 82.94 243 PRO A C 1
ATOM 1943 O O . PRO A 1 243 ? 24.825 -8.983 -23.597 1.00 82.94 243 PRO A O 1
ATOM 1946 N N . LYS A 1 244 ? 23.297 -10.408 -24.437 1.00 77.44 244 LYS A N 1
ATOM 1947 C CA . LYS A 1 244 ? 23.887 -11.642 -23.877 1.00 77.44 244 LYS A CA 1
ATOM 1948 C C . LYS A 1 244 ? 25.326 -11.884 -24.351 1.00 77.44 244 LYS A C 1
ATOM 1950 O O . LYS A 1 244 ? 26.109 -12.510 -23.647 1.00 77.44 244 LYS A O 1
ATOM 1955 N N . ILE A 1 245 ? 25.696 -11.334 -25.511 1.00 73.50 245 ILE A N 1
ATOM 1956 C CA . ILE A 1 245 ? 27.041 -11.447 -26.096 1.00 73.50 245 ILE A CA 1
ATOM 1957 C C . ILE A 1 245 ? 28.111 -10.830 -25.179 1.00 73.50 245 ILE A C 1
ATOM 1959 O O . ILE A 1 245 ? 29.215 -11.362 -25.101 1.00 73.50 245 ILE A O 1
ATOM 1963 N N . ILE A 1 246 ? 27.787 -9.778 -24.413 1.00 69.25 246 ILE A N 1
ATOM 1964 C CA . ILE A 1 246 ? 28.737 -9.144 -23.479 1.00 69.25 246 ILE A CA 1
ATOM 1965 C C . ILE A 1 246 ? 29.211 -10.132 -22.400 1.00 69.25 246 ILE A C 1
ATOM 1967 O O . ILE A 1 246 ? 30.352 -10.051 -21.954 1.00 69.25 246 ILE A O 1
ATOM 1971 N N . THR A 1 247 ? 28.385 -11.110 -22.023 1.00 69.44 247 THR A N 1
ATOM 1972 C CA . THR A 1 247 ? 28.757 -12.160 -21.060 1.00 69.44 247 THR A CA 1
ATOM 1973 C C . THR A 1 247 ? 29.764 -13.165 -21.636 1.00 69.44 247 THR A C 1
ATOM 1975 O O . THR A 1 247 ? 30.486 -13.806 -20.879 1.00 69.44 247 THR A O 1
ATOM 1978 N N . ILE A 1 248 ? 29.855 -13.294 -22.964 1.00 75.44 248 ILE A N 1
ATOM 1979 C CA . ILE A 1 248 ? 30.714 -14.279 -23.646 1.00 75.44 248 ILE A CA 1
ATOM 1980 C C . ILE A 1 248 ? 32.143 -13.747 -23.834 1.00 75.44 248 ILE A C 1
ATOM 1982 O O . ILE A 1 248 ? 33.096 -14.520 -23.786 1.00 75.44 248 ILE A O 1
ATOM 1986 N N . ILE A 1 249 ? 32.309 -12.429 -23.982 1.00 78.94 249 ILE A N 1
ATOM 1987 C CA . ILE A 1 249 ? 33.610 -11.761 -24.168 1.00 78.94 249 ILE A CA 1
ATOM 1988 C C . ILE A 1 249 ? 34.668 -12.176 -23.118 1.00 78.94 249 ILE A C 1
ATOM 1990 O O . ILE A 1 249 ? 35.760 -12.572 -23.530 1.00 78.94 249 ILE A O 1
ATOM 1994 N N . PRO A 1 250 ? 34.398 -12.158 -21.794 1.00 82.56 250 PRO A N 1
ATOM 1995 C CA . PRO A 1 250 ? 35.400 -12.575 -20.808 1.00 82.56 250 PRO A CA 1
ATOM 1996 C C . PRO A 1 250 ? 35.760 -14.065 -20.912 1.00 82.56 250 PRO A C 1
ATOM 1998 O O . PRO A 1 250 ? 36.914 -14.432 -20.707 1.00 82.56 250 PRO A O 1
ATOM 2001 N N . ILE A 1 251 ? 34.803 -14.925 -21.278 1.00 84.12 251 ILE A N 1
ATOM 2002 C CA . ILE A 1 251 ? 35.040 -16.367 -21.452 1.00 84.12 251 ILE A CA 1
ATOM 2003 C C . ILE A 1 251 ? 35.940 -16.608 -22.664 1.00 84.12 251 ILE A C 1
ATOM 2005 O O . ILE A 1 251 ? 36.882 -17.390 -22.581 1.00 84.12 251 ILE A O 1
ATOM 2009 N N . ALA A 1 252 ? 35.686 -15.908 -23.772 1.00 84.81 252 ALA A N 1
ATOM 2010 C CA . ALA A 1 252 ? 36.535 -15.988 -24.953 1.00 84.81 252 ALA A CA 1
ATOM 2011 C C . ALA A 1 252 ? 37.981 -15.583 -24.623 1.00 84.81 252 ALA A C 1
ATOM 2013 O O . ALA A 1 252 ? 38.903 -16.297 -25.005 1.00 84.81 252 ALA A O 1
ATOM 2014 N N . GLY A 1 253 ? 38.178 -14.506 -23.853 1.00 87.75 253 GLY A N 1
ATOM 2015 C CA . GLY A 1 253 ? 39.502 -14.084 -23.378 1.00 87.75 253 GLY A CA 1
ATOM 2016 C C . GLY A 1 253 ? 40.240 -15.182 -22.604 1.00 87.75 253 GLY A C 1
ATOM 2017 O O . GLY A 1 253 ? 41.370 -15.515 -22.950 1.00 87.75 253 GLY A O 1
ATOM 2018 N N . LEU A 1 254 ? 39.571 -15.818 -21.635 1.00 89.50 254 LEU A N 1
ATOM 2019 C CA . LEU A 1 254 ? 40.145 -16.937 -20.872 1.00 89.50 254 LEU A CA 1
ATOM 2020 C C . LEU A 1 254 ? 40.499 -18.135 -21.763 1.00 89.50 254 LEU A C 1
ATOM 2022 O O . LEU A 1 254 ? 41.540 -18.763 -21.583 1.00 89.50 254 LEU A O 1
ATOM 2026 N N . VAL A 1 255 ? 39.651 -18.456 -22.741 1.00 92.75 255 VAL A N 1
ATOM 2027 C CA . VAL A 1 255 ? 39.916 -19.547 -23.689 1.00 92.75 255 VAL A CA 1
ATOM 2028 C C . VAL A 1 255 ? 41.141 -19.232 -24.550 1.00 92.75 255 VAL A C 1
ATOM 2030 O O . VAL A 1 255 ? 41.989 -20.104 -24.731 1.00 92.75 255 VAL A O 1
ATOM 2033 N N . PHE A 1 256 ? 41.281 -17.995 -25.035 1.00 94.38 256 PHE A N 1
ATOM 2034 C CA . PHE A 1 256 ? 42.463 -17.573 -25.790 1.00 94.38 256 PHE A CA 1
ATOM 2035 C C . PHE A 1 256 ? 43.748 -17.657 -24.958 1.00 94.38 256 PHE A C 1
ATOM 2037 O O . PHE A 1 256 ? 44.757 -18.155 -25.460 1.00 94.38 256 PHE A O 1
ATOM 2044 N N . GLU A 1 257 ? 43.712 -17.243 -23.689 1.00 93.94 257 GLU A N 1
ATOM 2045 C CA . GLU A 1 257 ? 44.858 -17.372 -22.778 1.00 93.94 257 GLU A CA 1
ATOM 2046 C C . GLU A 1 257 ? 45.250 -18.839 -22.552 1.00 93.94 257 GLU A C 1
ATOM 2048 O O . GLU A 1 257 ? 46.427 -19.190 -22.660 1.00 93.94 257 GLU A O 1
ATOM 2053 N N . LEU A 1 258 ? 44.273 -19.719 -22.311 1.00 93.88 258 LEU A N 1
ATOM 2054 C CA . LEU A 1 258 ? 44.518 -21.154 -22.136 1.00 93.88 258 LEU A CA 1
ATOM 2055 C C . LEU A 1 258 ? 45.113 -21.795 -23.394 1.00 93.88 258 LEU A C 1
ATOM 2057 O O . LEU A 1 258 ? 46.068 -22.565 -23.297 1.00 93.88 258 LEU A O 1
ATOM 2061 N N . ILE A 1 259 ? 44.590 -21.459 -24.576 1.00 94.50 259 ILE A N 1
ATOM 2062 C CA . ILE A 1 259 ? 45.135 -21.939 -25.854 1.00 94.50 259 ILE A CA 1
ATOM 2063 C C . ILE A 1 259 ? 46.577 -21.450 -26.031 1.00 94.50 259 ILE A C 1
ATOM 2065 O O . ILE A 1 259 ? 47.447 -22.240 -26.400 1.00 94.50 259 ILE A O 1
ATOM 2069 N N . GLY A 1 260 ? 46.855 -20.181 -25.719 1.00 92.38 260 GLY A N 1
ATOM 2070 C CA . GLY A 1 260 ? 48.205 -19.617 -25.754 1.00 92.38 260 GLY A CA 1
ATOM 2071 C C . GLY A 1 260 ? 49.181 -20.365 -24.841 1.00 92.38 260 GLY A C 1
ATOM 2072 O O . GLY A 1 260 ? 50.268 -20.741 -25.280 1.00 92.38 260 GLY A O 1
ATOM 2073 N N . LEU A 1 261 ? 48.780 -20.664 -23.601 1.00 91.56 261 LEU A N 1
ATOM 2074 C CA . LEU A 1 261 ? 49.591 -21.449 -22.664 1.00 91.56 261 LEU A CA 1
ATOM 2075 C C . LEU A 1 261 ? 49.853 -22.872 -23.172 1.00 91.56 261 LEU A C 1
ATOM 2077 O O . LEU A 1 261 ? 50.993 -23.334 -23.130 1.00 91.56 261 LEU A O 1
ATOM 2081 N N . MET A 1 262 ? 48.832 -23.553 -23.698 1.00 90.62 262 MET A N 1
ATOM 2082 C CA . MET A 1 262 ? 48.984 -24.896 -24.270 1.00 90.62 262 MET A CA 1
ATOM 2083 C C . MET A 1 262 ? 49.946 -24.902 -25.463 1.00 90.62 262 MET A C 1
ATOM 2085 O O . MET A 1 262 ? 50.789 -25.795 -25.572 1.00 90.62 262 MET A O 1
ATOM 2089 N N . MET A 1 263 ? 49.877 -23.881 -26.322 1.00 89.69 263 MET A N 1
ATOM 2090 C CA . MET A 1 263 ? 50.808 -23.709 -27.438 1.00 89.69 263 MET A CA 1
ATOM 2091 C C . MET A 1 263 ? 52.240 -23.465 -26.953 1.00 89.69 263 MET A C 1
ATOM 2093 O O . MET A 1 263 ? 53.162 -24.106 -27.454 1.00 89.69 263 MET A O 1
ATOM 2097 N N . CYS A 1 264 ? 52.441 -22.621 -25.938 1.00 88.00 264 CYS A N 1
ATOM 2098 C CA . CYS A 1 264 ? 53.755 -22.407 -25.326 1.00 88.00 264 CYS A CA 1
ATOM 2099 C C . CYS A 1 264 ? 54.333 -23.685 -24.697 1.00 88.00 264 CYS A C 1
ATOM 2101 O O . CYS A 1 264 ? 55.537 -23.909 -24.783 1.00 88.00 264 CYS A O 1
ATOM 2103 N N . ILE A 1 265 ? 53.503 -24.542 -24.096 1.00 86.94 265 ILE A N 1
ATOM 2104 C CA . ILE A 1 265 ? 53.945 -25.829 -23.534 1.00 86.94 265 ILE A CA 1
ATOM 2105 C C . ILE A 1 265 ? 54.335 -26.812 -24.644 1.00 86.94 265 ILE A C 1
ATOM 2107 O O . ILE A 1 265 ? 55.346 -27.502 -24.525 1.00 86.94 265 ILE A O 1
ATOM 2111 N N . TYR A 1 266 ? 53.542 -26.894 -25.716 1.00 87.81 266 TYR A N 1
ATOM 2112 C CA . TYR A 1 266 ? 53.781 -27.856 -26.794 1.00 87.81 266 TYR A CA 1
ATOM 2113 C C . TYR A 1 266 ? 54.960 -27.455 -27.695 1.00 87.81 266 TYR A C 1
ATOM 2115 O O . TYR A 1 266 ? 55.760 -28.309 -28.072 1.00 87.81 266 TYR A O 1
ATOM 2123 N N . TRP A 1 267 ? 55.074 -26.168 -28.038 1.00 80.62 267 TRP A N 1
ATOM 2124 C CA . TRP A 1 267 ? 56.080 -25.642 -28.974 1.00 80.62 267 TRP A CA 1
ATOM 2125 C C . TRP A 1 267 ? 57.288 -25.003 -28.277 1.00 80.62 267 TRP A C 1
ATOM 2127 O O . TRP A 1 267 ? 58.286 -24.699 -28.931 1.00 80.62 267 TRP A O 1
ATOM 2137 N N . GLY A 1 268 ? 57.224 -24.784 -26.961 1.00 78.12 268 GLY A N 1
ATOM 2138 C CA . GLY A 1 268 ? 58.338 -24.249 -26.189 1.00 78.12 268 GLY A CA 1
ATOM 2139 C C . GLY A 1 268 ? 59.538 -25.202 -26.231 1.00 78.12 268 GLY A C 1
ATOM 2140 O O . GLY A 1 268 ? 59.376 -26.406 -26.010 1.00 78.12 268 GLY A O 1
ATOM 2141 N N . PRO A 1 269 ? 60.761 -24.713 -26.503 1.00 65.25 269 PRO A N 1
ATOM 2142 C CA . PRO A 1 269 ? 61.933 -25.574 -26.528 1.00 65.25 269 PRO A CA 1
ATOM 2143 C C . PRO A 1 269 ? 62.123 -26.222 -25.151 1.00 65.25 269 PRO A C 1
ATOM 2145 O O . PRO A 1 269 ? 62.296 -25.527 -24.149 1.00 65.25 269 PRO A O 1
ATOM 2148 N N . ARG A 1 270 ? 62.127 -27.563 -25.094 1.00 60.31 270 ARG A N 1
ATOM 2149 C CA . ARG A 1 270 ? 62.540 -28.337 -23.910 1.00 60.31 270 ARG A CA 1
ATOM 2150 C C . ARG A 1 270 ? 64.007 -28.029 -23.595 1.00 60.31 270 ARG A C 1
ATOM 2152 O O . ARG A 1 270 ? 64.900 -28.767 -23.999 1.00 60.31 270 ARG A O 1
ATOM 2159 N N . LYS A 1 271 ? 64.280 -26.940 -22.881 1.00 58.47 271 LYS A N 1
ATOM 2160 C CA . LYS A 1 271 ? 65.626 -26.597 -22.414 1.00 58.47 271 LYS A CA 1
ATOM 2161 C C . LYS A 1 271 ? 65.655 -26.532 -20.891 1.00 58.47 271 LYS A C 1
ATOM 2163 O O . LYS A 1 271 ? 65.891 -25.486 -20.307 1.00 58.47 271 LYS A O 1
ATOM 2168 N N . VAL A 1 272 ? 65.427 -27.680 -20.252 1.00 59.91 272 VAL A N 1
ATOM 2169 C CA . VAL A 1 272 ? 65.794 -27.903 -18.846 1.00 59.91 272 VAL A CA 1
ATOM 2170 C C . VAL A 1 272 ? 66.401 -29.300 -18.711 1.00 59.91 272 VAL A C 1
ATOM 2172 O O . VAL A 1 272 ? 65.686 -30.274 -18.516 1.00 59.91 272 VAL A O 1
ATOM 2175 N N . SER A 1 273 ? 67.725 -29.389 -18.881 1.00 51.72 273 SER A N 1
ATOM 2176 C CA . SER A 1 273 ? 68.633 -30.286 -18.140 1.00 51.72 273 SER A CA 1
ATOM 2177 C C . SER A 1 273 ? 70.065 -30.148 -18.685 1.00 51.72 273 SER A C 1
ATOM 2179 O O . SER A 1 273 ? 70.453 -30.857 -19.607 1.00 51.72 273 SER A O 1
ATOM 2181 N N . SER A 1 274 ? 70.854 -29.222 -18.129 1.00 49.53 274 SER A N 1
ATOM 2182 C CA . SER A 1 274 ? 72.321 -29.362 -18.038 1.00 49.53 274 SER A CA 1
ATOM 2183 C C . SER A 1 274 ? 72.904 -28.350 -17.038 1.00 49.53 274 SER A C 1
ATOM 2185 O O . SER A 1 274 ? 73.646 -27.442 -17.398 1.00 49.53 274 SER A O 1
ATOM 2187 N N . SER A 1 275 ? 72.553 -28.477 -15.761 1.00 50.34 275 SER A N 1
ATOM 2188 C CA . SER A 1 275 ? 73.340 -27.873 -14.678 1.00 50.34 275 SER A CA 1
ATOM 2189 C C . SER A 1 275 ? 73.328 -28.831 -13.496 1.00 50.34 275 SER A C 1
ATOM 2191 O O . SER A 1 275 ? 72.498 -28.712 -12.606 1.00 50.34 275 SER A O 1
ATOM 2193 N N . ASN A 1 276 ? 74.130 -29.893 -13.607 1.00 50.66 276 ASN A N 1
ATOM 2194 C CA . ASN A 1 276 ? 74.610 -30.741 -12.508 1.00 50.66 276 ASN A CA 1
ATOM 2195 C C . ASN A 1 276 ? 75.481 -31.860 -13.101 1.00 50.66 276 ASN A C 1
ATOM 2197 O O . ASN A 1 276 ? 74.995 -32.966 -13.323 1.00 50.66 276 ASN A O 1
ATOM 2201 N N . LYS A 1 277 ? 76.746 -31.553 -13.427 1.00 47.12 277 LYS A N 1
ATOM 2202 C CA . LYS A 1 277 ? 77.879 -32.506 -13.499 1.00 47.12 277 LYS A CA 1
ATOM 2203 C C . LYS A 1 277 ? 79.150 -31.786 -13.968 1.00 47.12 277 LYS A C 1
ATOM 2205 O O . LYS A 1 277 ? 79.499 -31.815 -15.142 1.00 47.12 277 LYS A O 1
ATOM 2210 N N . SER A 1 278 ? 79.871 -31.173 -13.037 1.00 45.28 278 SER A N 1
ATOM 2211 C CA . SER A 1 278 ? 81.317 -30.977 -13.185 1.00 45.28 278 SER A CA 1
ATOM 2212 C C . SER A 1 278 ? 81.979 -31.035 -11.812 1.00 45.28 278 SER A C 1
ATOM 2214 O O . SER A 1 278 ? 82.517 -30.055 -11.311 1.00 45.28 278 SER A O 1
ATOM 2216 N N . GLU A 1 279 ? 81.914 -32.210 -11.195 1.00 49.88 279 GLU A N 1
ATOM 2217 C CA . GLU A 1 279 ? 82.805 -32.580 -10.104 1.00 49.88 279 GLU A CA 1
ATOM 2218 C C . GLU A 1 279 ? 83.410 -33.948 -10.446 1.00 49.88 279 GLU A C 1
ATOM 2220 O O . GLU A 1 279 ? 82.689 -34.860 -10.853 1.00 49.88 279 GLU A O 1
ATOM 2225 N N . SER A 1 280 ? 84.737 -34.061 -10.298 1.00 45.81 280 SER A N 1
ATOM 2226 C CA . SER A 1 280 ? 85.583 -35.254 -10.499 1.00 45.81 280 SER A CA 1
ATOM 2227 C C . SER A 1 280 ? 86.123 -35.529 -11.918 1.00 45.81 280 SER A C 1
ATOM 2229 O O . SER A 1 280 ? 85.522 -36.254 -12.706 1.00 45.81 280 SER A O 1
ATOM 2231 N N . ARG A 1 281 ? 87.343 -35.040 -12.210 1.00 43.97 281 ARG A N 1
ATOM 2232 C CA . ARG A 1 281 ? 88.587 -35.857 -12.270 1.00 43.97 281 ARG A CA 1
ATOM 2233 C C . ARG A 1 281 ? 89.773 -35.053 -12.832 1.00 43.97 281 ARG A C 1
ATOM 2235 O O . ARG A 1 281 ? 89.802 -34.709 -14.007 1.00 43.97 281 ARG A O 1
ATOM 2242 N N . LYS A 1 282 ? 90.786 -34.833 -11.985 1.00 46.81 282 LYS A N 1
ATOM 2243 C CA . LYS A 1 282 ? 92.177 -34.536 -12.381 1.00 46.81 282 LYS A CA 1
ATOM 2244 C C . LYS A 1 282 ? 92.783 -35.748 -13.109 1.00 46.81 282 LYS A C 1
ATOM 2246 O O . LYS A 1 282 ? 92.588 -36.861 -12.613 1.00 46.81 282 LYS A O 1
ATOM 2251 N N . PRO A 1 283 ? 93.597 -35.572 -14.164 1.00 48.69 283 PRO A N 1
ATOM 2252 C CA . PRO A 1 283 ? 94.580 -36.566 -14.553 1.00 48.69 283 PRO A CA 1
ATOM 2253 C C . PRO A 1 283 ? 95.913 -36.328 -13.832 1.00 48.69 283 PRO A C 1
ATOM 2255 O O . PRO A 1 283 ? 96.309 -35.201 -13.536 1.00 48.69 283 PRO A O 1
ATOM 2258 N N . ARG A 1 284 ? 96.556 -37.450 -13.526 1.00 44.81 284 ARG A N 1
ATOM 2259 C CA . ARG A 1 284 ? 97.893 -37.609 -12.961 1.00 44.81 284 ARG A CA 1
ATOM 2260 C C . ARG A 1 284 ? 98.893 -37.603 -14.124 1.00 44.81 284 ARG A C 1
ATOM 2262 O O . ARG A 1 284 ? 98.723 -38.417 -15.029 1.00 44.81 284 ARG A O 1
ATOM 2269 N N . ILE A 1 285 ? 99.899 -36.733 -14.068 1.00 46.31 285 ILE A N 1
ATOM 2270 C CA . ILE A 1 285 ? 101.243 -36.944 -14.628 1.00 46.31 285 ILE A CA 1
ATOM 2271 C C . ILE A 1 285 ? 102.208 -36.500 -13.537 1.00 46.31 285 ILE A C 1
ATOM 2273 O O . ILE A 1 285 ? 101.970 -35.401 -12.986 1.00 46.31 285 ILE A O 1
#

Radius of gyration: 35.28 Å; Cα contacts (8 Å, |Δi|>4): 591; chains: 1; bounding box: 153×51×72 Å

InterPro domains:
  IPR007110 Immunoglobulin-like domain [PS50835] (135-240)
  IPR013098 Immunoglobulin I-set [PF07679] (139-241)
  IPR013783 Immunoglobulin-like fold [G3DSA:2.60.40.10] (135-245)
  IPR036179 Immunoglobulin-like domain superfamily [SSF48726] (130-242)

pLDDT: mean 86.07, std 15.09, range [36.72, 97.56]

Mean predicted aligned error: 10.48 Å